Protein AF-A0A1E5WAW0-F1 (afdb_monomer)

Mean predicted aligned error: 16.89 Å

Organism: NCBI:txid888268

Foldseek 3Di:
DVQPVLDDDDDDDDDDDDDDDDDDDDDDDDDDDDDDDDDDDDDDDDDDDDDDDDDDDDDDDDDDDDPPPPPPPCPDCNPQNALLSVLVVLVVCLVCLVVLVVVQVPDVVRDPFFEEALSVLSNLGLAYEDADDLVVVLVVVQCVVVVQCPVVVVPDPPDPDQQPDWDARPVHRVDIDRSNVVPPGPPSNVVSVVSSLVSQQSHQFYEYAADCVVQVVSLVCCVVPPDDHYDHPHPCVPVDDPDPPCVVPVVDDPPVPD

Sequence (258 aa):
MAASCLTSPSSRSSRKATPSRSSTSPASSAAGGSPPSRSSPPRATRRSSAPRWPPVPGTRRAPSSSTRSRTAGGECAEGVASASSFAAFAEATSPLRRVFEEALAAMRPPASLLVADGFLYWASPSVSFLGTSAFAHVVREACVRDKPGASAARQGGAGDGAFTGTYTVPEFPHLQFSIGDLGPPPRPLIELDAKMAAAIAASQGIIMNTFYDLEGRYVEHWNRHIGPRAWPVGPLCLARQSSSSVDHAYASRPPWML

Structure (mmCIF, N/CA/C/O backbone):
data_AF-A0A1E5WAW0-F1
#
_entry.id   AF-A0A1E5WAW0-F1
#
loop_
_atom_site.group_PDB
_atom_site.id
_atom_site.type_symbol
_atom_site.label_atom_id
_atom_site.label_alt_id
_atom_site.label_comp_id
_atom_site.label_asym_id
_atom_site.label_entity_id
_atom_site.label_seq_id
_atom_site.pdbx_PDB_ins_code
_atom_site.Cartn_x
_atom_site.Cartn_y
_atom_site.Cartn_z
_atom_site.occupancy
_atom_site.B_iso_or_equiv
_atom_site.auth_seq_id
_atom_site.auth_comp_id
_atom_site.auth_asym_id
_atom_site.auth_atom_id
_atom_site.pdbx_PDB_model_num
ATOM 1 N N . MET A 1 1 ? 6.653 5.197 -10.951 1.00 38.44 1 MET A N 1
ATOM 2 C CA . MET A 1 1 ? 5.283 4.691 -10.674 1.00 38.44 1 MET A CA 1
ATOM 3 C C . MET A 1 1 ? 4.555 5.309 -9.471 1.00 38.44 1 MET A C 1
ATOM 5 O O . MET A 1 1 ? 3.336 5.300 -9.500 1.00 38.44 1 MET A O 1
ATOM 9 N N . ALA A 1 2 ? 5.206 5.904 -8.458 1.00 29.28 2 ALA A N 1
ATOM 10 C CA . ALA A 1 2 ? 4.478 6.488 -7.310 1.00 29.28 2 ALA A CA 1
ATOM 11 C C . ALA A 1 2 ? 3.635 7.750 -7.628 1.00 29.28 2 ALA A C 1
ATOM 13 O O . ALA A 1 2 ? 2.731 8.083 -6.874 1.00 29.28 2 ALA A O 1
ATOM 14 N N . ALA A 1 3 ? 3.899 8.444 -8.743 1.00 28.47 3 ALA A N 1
ATOM 15 C CA . ALA A 1 3 ? 3.178 9.668 -9.121 1.00 28.47 3 ALA A CA 1
ATOM 16 C C . ALA A 1 3 ? 1.968 9.435 -10.051 1.00 28.47 3 ALA A C 1
ATOM 18 O O . ALA A 1 3 ? 1.156 10.337 -10.231 1.00 28.47 3 ALA A O 1
ATOM 19 N N . SER A 1 4 ? 1.820 8.245 -10.643 1.00 31.72 4 SER A N 1
ATOM 20 C CA . SER A 1 4 ? 0.798 7.994 -11.676 1.00 31.72 4 SER A CA 1
ATOM 21 C C . SER A 1 4 ? -0.541 7.497 -11.123 1.00 31.72 4 SER A C 1
ATOM 23 O O . SER A 1 4 ? -1.504 7.406 -11.872 1.00 31.72 4 SER A O 1
ATOM 25 N N . CYS A 1 5 ? -0.631 7.213 -9.821 1.00 35.53 5 CYS A N 1
ATOM 26 C CA . CYS A 1 5 ? -1.872 6.764 -9.180 1.00 35.53 5 CYS A CA 1
ATOM 27 C C . CYS A 1 5 ? -2.755 7.919 -8.661 1.00 35.53 5 CYS A C 1
ATOM 29 O O . CYS A 1 5 ? -3.776 7.656 -8.033 1.00 35.53 5 CYS A O 1
ATOM 31 N N . LEU A 1 6 ? -2.376 9.185 -8.895 1.00 32.03 6 LEU A N 1
ATOM 32 C CA . LEU A 1 6 ? -3.054 10.366 -8.334 1.00 32.03 6 LEU A CA 1
ATOM 33 C C . LEU A 1 6 ? -4.033 11.068 -9.291 1.00 32.03 6 LEU A C 1
ATOM 35 O O . LEU A 1 6 ? -4.639 12.065 -8.910 1.00 32.03 6 LEU A O 1
ATOM 39 N N . THR A 1 7 ? -4.242 10.575 -10.514 1.00 29.17 7 THR A N 1
ATOM 40 C CA . THR A 1 7 ? -5.169 11.209 -11.465 1.00 29.17 7 THR A CA 1
ATOM 41 C C . THR A 1 7 ? -6.416 10.355 -11.698 1.00 29.17 7 THR A C 1
ATOM 43 O O . THR A 1 7 ? -6.392 9.324 -12.364 1.00 29.17 7 THR A O 1
ATOM 46 N N . SER A 1 8 ? -7.548 10.805 -11.147 1.00 29.23 8 SER A N 1
ATOM 47 C CA . SER A 1 8 ? -8.878 10.276 -11.483 1.00 29.23 8 SER A CA 1
ATOM 48 C C . SER A 1 8 ? -9.363 10.852 -12.823 1.00 29.23 8 SER A C 1
ATOM 50 O O . SER A 1 8 ? -9.285 12.069 -13.004 1.00 29.23 8 SER A O 1
ATOM 52 N N . PRO A 1 9 ? -9.931 10.057 -13.751 1.00 31.34 9 PRO A N 1
ATOM 53 C CA . PRO A 1 9 ? -10.629 10.600 -14.910 1.00 31.34 9 PRO A CA 1
ATOM 54 C C . PRO A 1 9 ? -12.066 11.007 -14.560 1.00 31.34 9 PRO A C 1
ATOM 56 O O . PRO A 1 9 ? -12.848 10.233 -14.006 1.00 31.34 9 PRO A O 1
ATOM 59 N N . SER A 1 10 ? -12.401 12.238 -14.941 1.00 28.27 10 SER A N 1
ATOM 60 C CA . SER A 1 10 ? -13.734 12.836 -14.903 1.00 28.27 10 SER A CA 1
ATOM 61 C C . SER A 1 10 ? -14.750 12.068 -15.761 1.00 28.27 10 SER A C 1
ATOM 63 O O . SER A 1 10 ? -14.452 11.574 -16.849 1.00 28.27 10 SER A O 1
ATOM 65 N N . SER A 1 11 ? -15.977 11.998 -15.248 1.00 29.75 11 SER A N 1
ATOM 66 C CA . SER A 1 11 ? -17.141 11.317 -15.806 1.00 29.75 11 SER A CA 1
ATOM 67 C C . SER A 1 11 ? -17.579 11.859 -17.170 1.00 29.75 11 SER A C 1
ATOM 69 O O . SER A 1 11 ? -17.801 13.063 -17.319 1.00 29.75 11 SER A O 1
ATOM 71 N N . ARG A 1 12 ? -17.876 10.964 -18.122 1.00 28.27 12 ARG A N 1
ATOM 72 C CA . ARG A 1 12 ? -18.757 11.270 -19.259 1.00 28.27 12 ARG A CA 1
ATOM 73 C C . ARG A 1 12 ? -19.896 10.255 -19.337 1.00 28.27 12 ARG A C 1
ATOM 75 O O . ARG A 1 12 ? -19.680 9.052 -19.406 1.00 28.27 12 ARG A O 1
ATOM 82 N N . SER A 1 13 ? -21.112 10.787 -19.275 1.00 27.14 13 SER A N 1
ATOM 83 C CA . SER A 1 13 ? -22.399 10.088 -19.300 1.00 27.14 13 SER A CA 1
ATOM 84 C C . SER A 1 13 ? -22.933 9.928 -20.726 1.00 27.14 13 SER A C 1
ATOM 86 O O . SER A 1 13 ? -22.784 10.854 -21.525 1.00 27.14 13 SER A O 1
ATOM 88 N N . SER A 1 14 ? -23.636 8.808 -20.969 1.00 25.64 14 SER A N 1
ATOM 89 C CA . SER A 1 14 ? -24.688 8.518 -21.983 1.00 25.64 14 SER A CA 1
ATOM 90 C C . SER A 1 14 ? -24.387 7.198 -22.709 1.00 25.64 14 SER A C 1
ATOM 92 O O . SER A 1 14 ? -23.254 6.991 -23.106 1.00 25.64 14 SER A O 1
ATOM 94 N N . ARG A 1 15 ? -25.305 6.262 -22.983 1.00 27.83 15 ARG A N 1
ATOM 95 C CA . ARG A 1 15 ? -26.766 6.132 -22.831 1.00 27.83 15 ARG A CA 1
ATOM 96 C C . ARG A 1 15 ? -27.111 4.630 -22.912 1.00 27.83 15 ARG A C 1
ATOM 98 O O . ARG A 1 15 ? -26.378 3.854 -23.514 1.00 27.83 15 ARG A O 1
ATOM 105 N N . LYS A 1 16 ? -28.249 4.263 -22.315 1.00 29.23 16 LYS A N 1
ATOM 106 C CA . LYS A 1 16 ? -28.891 2.935 -22.308 1.00 29.23 16 LYS A CA 1
ATOM 107 C C . LYS A 1 16 ? -29.122 2.338 -23.705 1.00 29.23 16 LYS A C 1
ATOM 109 O O . LYS A 1 16 ? -29.600 3.046 -24.587 1.00 29.23 16 LYS A O 1
ATOM 114 N N . ALA A 1 17 ? -29.002 1.012 -23.794 1.00 25.55 17 ALA A N 1
ATOM 115 C CA . ALA A 1 17 ? -29.832 0.167 -24.652 1.00 25.55 17 ALA A CA 1
ATOM 116 C C . ALA A 1 17 ? -30.045 -1.222 -24.002 1.00 25.55 17 ALA A C 1
ATOM 118 O O . ALA A 1 17 ? -29.095 -1.930 -23.688 1.00 25.55 17 ALA A O 1
ATOM 119 N N . THR A 1 18 ? -31.307 -1.586 -23.799 1.00 29.34 18 THR A N 1
ATOM 120 C CA . THR A 1 18 ? -31.867 -2.945 -23.624 1.00 29.34 18 THR A CA 1
ATOM 121 C C . THR A 1 18 ? -33.006 -3.059 -24.662 1.00 29.34 18 THR A C 1
ATOM 123 O O . THR A 1 18 ? -33.499 -1.990 -25.042 1.00 29.34 18 THR A O 1
ATOM 126 N N . PRO A 1 19 ? -33.482 -4.250 -25.125 1.00 38.03 19 PRO A N 1
ATOM 127 C CA . PRO A 1 19 ? -33.836 -5.383 -24.248 1.00 38.03 19 PRO A CA 1
ATOM 128 C C . PRO A 1 19 ? -33.871 -6.830 -24.825 1.00 38.03 19 PRO A C 1
ATOM 130 O O . PRO A 1 19 ? -33.704 -7.080 -26.014 1.00 38.03 19 PRO A O 1
ATOM 133 N N . SER A 1 20 ? -34.289 -7.739 -23.922 1.00 26.92 20 SER A N 1
ATOM 134 C CA . SER A 1 20 ? -35.016 -9.021 -24.112 1.00 26.92 20 SER A CA 1
ATOM 135 C C . SER A 1 20 ? -34.167 -10.266 -24.453 1.00 26.92 20 SER A C 1
ATOM 137 O O . SER A 1 20 ? -33.189 -10.147 -25.169 1.00 26.92 20 SER A O 1
ATOM 139 N N . ARG A 1 21 ? -34.447 -11.496 -23.977 1.00 30.25 21 ARG A N 1
ATOM 140 C CA . ARG A 1 21 ? -35.720 -12.105 -23.540 1.00 30.25 21 ARG A CA 1
ATOM 141 C C . ARG A 1 21 ? -35.501 -13.449 -22.783 1.00 30.25 21 ARG A C 1
ATOM 143 O O . ARG A 1 21 ? -34.644 -14.228 -23.169 1.00 30.25 21 ARG A O 1
ATOM 150 N N . SER A 1 22 ? -36.372 -13.691 -21.792 1.00 26.23 22 SER A N 1
ATOM 151 C CA . SER A 1 22 ? -37.096 -14.928 -21.383 1.00 26.23 22 SER A CA 1
ATOM 152 C C . SER A 1 22 ? -36.442 -16.239 -20.889 1.00 26.23 22 SER A C 1
ATOM 154 O O . SER A 1 22 ? -35.581 -16.816 -21.541 1.00 26.23 22 SER A O 1
ATOM 156 N N . SER A 1 23 ? -37.157 -16.796 -19.885 1.00 28.06 23 SER A N 1
ATOM 157 C CA . SER A 1 23 ? -37.381 -18.214 -19.493 1.00 28.06 23 SER A CA 1
ATOM 158 C C . SER A 1 23 ? -36.426 -18.785 -18.429 1.00 28.06 23 SER A C 1
ATOM 160 O O . SER A 1 23 ? -35.242 -18.497 -18.471 1.00 28.06 23 SER A O 1
ATOM 162 N N . THR A 1 24 ? -36.821 -19.559 -17.409 1.00 29.14 24 THR A N 1
ATOM 163 C CA . THR A 1 24 ? -38.112 -20.088 -16.905 1.00 29.14 24 THR A CA 1
ATOM 164 C C . THR A 1 24 ? -37.851 -20.630 -15.485 1.00 29.14 24 THR A C 1
ATOM 166 O O . THR A 1 24 ? -36.770 -21.156 -15.233 1.00 29.14 24 THR A O 1
ATOM 169 N N . SER A 1 25 ? -38.822 -20.533 -14.570 1.00 27.52 25 SER A N 1
ATOM 170 C CA . SER A 1 25 ? -38.816 -21.239 -13.270 1.00 27.52 25 SER A CA 1
ATOM 171 C C . SER A 1 25 ? -39.256 -22.705 -13.421 1.00 27.52 25 SER A C 1
ATOM 173 O O . SER A 1 25 ? -39.837 -23.064 -14.446 1.00 27.52 25 SER A O 1
ATOM 175 N N . PRO A 1 26 ? -39.075 -23.529 -12.372 1.00 34.62 26 PRO A N 1
ATOM 176 C CA . PRO A 1 26 ? -40.261 -23.932 -11.612 1.00 34.62 26 PRO A CA 1
ATOM 177 C C . PRO A 1 26 ? -40.081 -23.935 -10.083 1.00 34.62 26 PRO A C 1
ATOM 179 O O . PRO A 1 26 ? -38.982 -23.843 -9.543 1.00 34.62 26 PRO A O 1
ATOM 182 N N . ALA A 1 27 ? -41.231 -23.995 -9.413 1.00 27.47 27 ALA A N 1
ATOM 183 C CA . ALA A 1 27 ? -41.463 -23.887 -7.980 1.00 27.47 27 ALA A CA 1
ATOM 184 C C . ALA A 1 27 ? -41.350 -25.225 -7.224 1.00 27.47 27 ALA A C 1
ATOM 186 O O . ALA A 1 27 ? -41.572 -26.285 -7.801 1.00 27.47 27 ALA A O 1
ATOM 187 N N . SER A 1 28 ? -41.162 -25.159 -5.901 1.00 30.27 28 SER A N 1
ATOM 188 C CA . SER A 1 28 ? -41.871 -26.036 -4.957 1.00 30.27 28 SER A CA 1
ATOM 189 C C . SER A 1 28 ? -41.973 -25.394 -3.564 1.00 30.27 28 SER A C 1
ATOM 191 O O . SER A 1 28 ? -41.155 -24.573 -3.160 1.00 30.27 28 SER A O 1
ATOM 193 N N . SER A 1 29 ? -43.076 -25.722 -2.903 1.00 28.36 29 SER A N 1
ATOM 194 C CA . SER A 1 29 ? -43.682 -25.167 -1.691 1.00 28.36 29 SER A CA 1
ATOM 195 C C . SER A 1 29 ? -43.218 -25.842 -0.395 1.00 28.36 29 SER A C 1
ATOM 197 O O . SER A 1 29 ? -42.983 -27.045 -0.421 1.00 28.36 29 SER A O 1
ATOM 199 N N . ALA A 1 30 ? -43.279 -25.141 0.749 1.00 28.62 30 ALA A N 1
ATOM 200 C CA . ALA A 1 30 ? -44.252 -25.398 1.835 1.00 28.62 30 ALA A CA 1
ATOM 201 C C . ALA A 1 30 ? -43.810 -24.851 3.214 1.00 28.62 30 ALA A C 1
ATOM 203 O O . ALA A 1 30 ? -42.645 -24.952 3.577 1.00 28.62 30 ALA A O 1
ATOM 204 N N . ALA A 1 31 ? -44.823 -24.389 3.968 1.00 29.48 31 ALA A N 1
ATOM 205 C CA . ALA A 1 31 ? -44.936 -24.216 5.430 1.00 29.48 31 ALA A CA 1
ATOM 206 C C . ALA A 1 31 ? -43.962 -23.230 6.122 1.00 29.48 31 ALA A C 1
ATOM 208 O O . ALA A 1 31 ? -42.755 -23.320 5.988 1.00 29.48 31 ALA A O 1
ATOM 209 N N . GLY A 1 32 ? -44.380 -22.237 6.911 1.00 26.17 32 GLY A N 1
ATOM 210 C CA . GLY A 1 32 ? -45.590 -22.098 7.722 1.00 26.17 32 GLY A CA 1
ATOM 211 C C . GLY A 1 32 ? -45.181 -22.064 9.199 1.00 26.17 32 GLY A C 1
ATOM 212 O O . GLY A 1 32 ? -44.843 -23.104 9.750 1.00 26.17 32 GLY A O 1
ATOM 213 N N . GLY A 1 33 ? -45.198 -20.884 9.832 1.00 28.73 33 GLY A N 1
ATOM 214 C CA . GLY A 1 33 ? -45.009 -20.749 11.284 1.00 28.73 33 GLY A CA 1
ATOM 215 C C . GLY A 1 33 ? -44.363 -19.433 11.727 1.00 28.73 33 GLY A C 1
ATOM 216 O O . GLY A 1 33 ? -43.145 -19.339 11.829 1.00 28.73 33 GLY A O 1
ATOM 217 N N . SER A 1 34 ? -45.180 -18.422 12.029 1.00 35.16 34 SER A N 1
ATOM 218 C CA . SER A 1 34 ? -44.766 -17.215 12.762 1.00 35.16 34 SER A CA 1
ATOM 219 C C . SER A 1 34 ? -44.872 -17.444 14.277 1.00 35.16 34 SER A C 1
ATOM 221 O O . SER A 1 34 ? -45.891 -17.980 14.713 1.00 35.16 34 SER A O 1
ATOM 223 N N . PRO A 1 35 ? -43.915 -16.977 15.102 1.00 40.75 35 PRO A N 1
ATOM 224 C CA . PRO A 1 35 ? -44.122 -16.806 16.535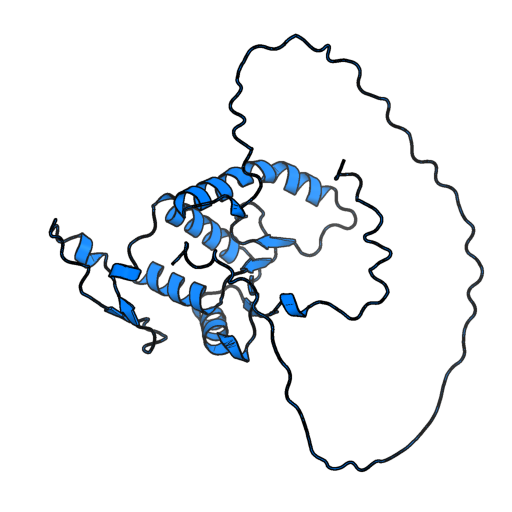 1.00 40.75 35 PRO A CA 1
ATOM 225 C C . PRO A 1 35 ? -44.359 -15.325 16.922 1.00 40.75 35 PRO A C 1
ATOM 227 O O . PRO A 1 35 ? -44.046 -14.418 16.148 1.00 40.75 35 PRO A O 1
ATOM 230 N N . PRO A 1 36 ? -44.954 -15.066 18.103 1.00 36.59 36 PRO A N 1
ATOM 231 C CA . PRO A 1 36 ? -45.681 -13.831 18.393 1.00 36.59 36 PRO A CA 1
ATOM 232 C C . PRO A 1 36 ? -44.816 -12.656 18.873 1.00 36.59 36 PRO A C 1
ATOM 234 O O . PRO A 1 36 ? -43.772 -12.810 19.509 1.00 36.59 36 PRO A O 1
ATOM 237 N N . SER A 1 37 ? -45.343 -11.458 18.620 1.00 34.75 37 SER A N 1
ATOM 238 C CA . SER A 1 37 ? -44.859 -10.151 19.064 1.00 34.75 37 SER A CA 1
ATOM 239 C C . SER A 1 37 ? -44.869 -10.006 20.591 1.00 34.75 37 SER A C 1
ATOM 241 O O . SER A 1 37 ? -45.925 -10.103 21.219 1.00 34.75 37 SER A O 1
ATOM 243 N N . ARG A 1 38 ? -43.713 -9.691 21.189 1.00 34.03 38 ARG A N 1
ATOM 244 C CA . ARG A 1 38 ? -43.611 -9.215 22.578 1.00 34.03 38 ARG A CA 1
ATOM 245 C C . ARG A 1 38 ? -43.532 -7.689 22.602 1.00 34.03 38 ARG A C 1
ATOM 247 O O . ARG A 1 38 ? -42.614 -7.097 22.045 1.00 34.03 38 ARG A O 1
ATOM 254 N N . SER A 1 39 ? -44.506 -7.072 23.260 1.00 33.47 39 SER A N 1
ATOM 255 C CA . SER A 1 39 ? -44.574 -5.645 23.572 1.00 33.47 39 SER A CA 1
ATOM 256 C C . SER A 1 39 ? -43.552 -5.261 24.650 1.00 33.47 39 SER A C 1
ATOM 258 O O . SER A 1 39 ? -43.549 -5.854 25.730 1.00 33.47 39 SER A O 1
ATOM 260 N N . SER A 1 40 ? -42.727 -4.246 24.387 1.00 35.44 40 SER A N 1
ATOM 261 C CA . SER A 1 40 ? -41.839 -3.620 25.381 1.00 35.44 40 SER A CA 1
ATOM 262 C C . SER A 1 40 ? -42.540 -2.439 26.077 1.00 35.44 40 SER A C 1
ATOM 264 O O . SER A 1 40 ? -43.229 -1.679 25.396 1.00 35.44 40 SER A O 1
ATOM 266 N N . PRO A 1 41 ? -42.365 -2.231 27.398 1.00 37.00 41 PRO A N 1
ATOM 267 C CA . PRO A 1 41 ? -42.920 -1.076 28.107 1.00 37.00 41 PRO A CA 1
ATOM 268 C C . PRO A 1 41 ? -42.077 0.202 27.882 1.00 37.00 41 PRO A C 1
ATOM 270 O O . PRO A 1 41 ? -40.904 0.109 27.504 1.00 37.00 41 PRO A O 1
ATOM 273 N N . PRO A 1 42 ? -42.638 1.407 28.109 1.00 32.38 42 PRO A N 1
ATOM 274 C CA . PRO A 1 42 ? -41.973 2.671 27.793 1.00 32.38 42 PRO A CA 1
ATOM 275 C C . PRO A 1 42 ? -40.811 2.976 28.753 1.00 32.38 42 PRO A C 1
ATOM 277 O O . PRO A 1 42 ? -40.933 2.863 29.973 1.00 32.38 42 PRO A O 1
ATOM 280 N N . ARG A 1 43 ? -39.668 3.401 28.198 1.00 31.38 43 ARG A N 1
ATOM 281 C CA . ARG A 1 43 ? -38.471 3.790 28.958 1.00 31.38 43 ARG A CA 1
ATOM 282 C C . ARG A 1 43 ? -38.562 5.258 29.380 1.00 31.38 43 ARG A C 1
ATOM 284 O O . ARG A 1 43 ? -38.642 6.147 28.539 1.00 31.38 43 ARG A O 1
ATOM 291 N N . ALA A 1 44 ? -38.506 5.495 30.688 1.00 30.45 44 ALA A N 1
ATOM 292 C CA . ALA A 1 44 ? -38.488 6.816 31.304 1.00 30.45 44 ALA A CA 1
ATOM 293 C C . ALA A 1 44 ? -37.300 7.673 30.819 1.00 30.45 44 ALA A C 1
ATOM 295 O O . ALA A 1 44 ? -36.140 7.253 30.855 1.00 30.45 44 ALA A O 1
ATOM 296 N N . THR A 1 45 ? -37.589 8.904 30.399 1.00 33.66 45 THR A N 1
ATOM 297 C CA . THR A 1 45 ? -36.602 9.926 30.042 1.00 33.66 45 THR A CA 1
ATOM 298 C C . THR A 1 45 ? -35.936 10.482 31.300 1.00 33.66 45 THR A C 1
ATOM 300 O O . THR A 1 45 ? -36.490 11.347 31.977 1.00 33.66 45 THR A O 1
ATOM 303 N N . ARG A 1 46 ? -34.723 10.019 31.616 1.00 29.73 46 ARG A N 1
ATOM 304 C CA . ARG A 1 46 ? -33.878 10.654 32.634 1.00 29.73 46 ARG A CA 1
ATOM 305 C C . ARG A 1 46 ? -33.011 11.723 31.969 1.00 29.73 46 ARG A C 1
ATOM 307 O O . ARG A 1 46 ? -32.061 11.418 31.255 1.00 29.73 46 ARG A O 1
ATOM 314 N N . ARG A 1 47 ? -33.375 12.983 32.200 1.00 32.41 47 ARG A N 1
ATOM 315 C CA . ARG A 1 47 ? -32.647 14.185 31.773 1.00 32.41 47 A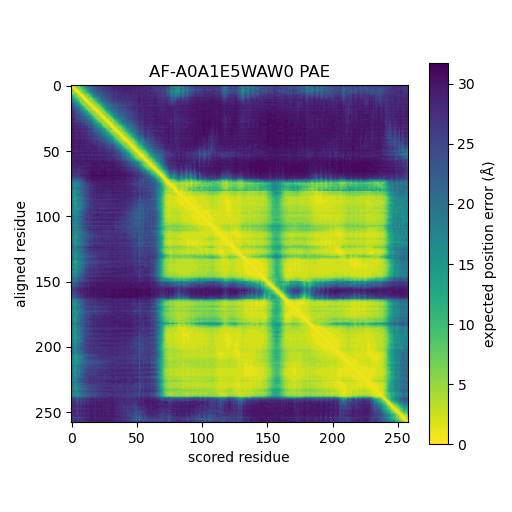RG A CA 1
ATOM 316 C C . ARG A 1 47 ? -31.267 14.184 32.448 1.00 32.41 47 ARG A C 1
ATOM 318 O O . ARG A 1 47 ? -31.186 14.271 33.669 1.00 32.41 47 ARG A O 1
ATOM 325 N N . SER A 1 48 ? -30.195 14.034 31.672 1.00 31.38 48 SER A N 1
ATOM 326 C CA . SER A 1 48 ? -28.816 14.196 32.147 1.00 31.38 48 SER A CA 1
ATOM 327 C C . SER A 1 48 ? -28.364 15.618 31.828 1.00 31.38 48 SER A C 1
ATOM 329 O O . SER A 1 48 ? -28.301 16.015 30.667 1.00 31.38 48 SER A O 1
ATOM 331 N N . SER A 1 49 ? -28.121 16.415 32.863 1.00 38.78 49 SER A N 1
ATOM 332 C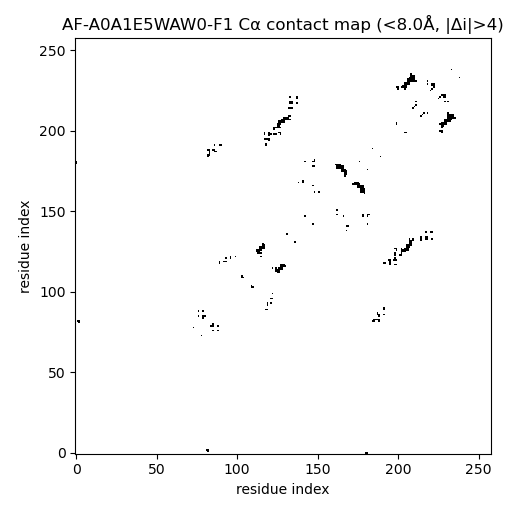 CA . SER A 1 49 ? -27.499 17.732 32.761 1.00 38.78 49 SER A CA 1
ATOM 333 C C . SER A 1 49 ? -25.979 17.565 32.701 1.00 38.78 49 SER A C 1
ATOM 335 O O . SER A 1 49 ? -25.361 17.233 33.712 1.00 38.78 49 SER A O 1
ATOM 337 N N . ALA A 1 50 ? -25.382 17.784 31.528 1.00 34.00 50 ALA A N 1
ATOM 338 C CA . ALA A 1 50 ? -23.932 17.883 31.382 1.00 34.00 50 ALA A CA 1
ATOM 339 C C . ALA A 1 50 ? -23.421 19.231 31.942 1.00 34.00 50 ALA A C 1
ATOM 341 O O . ALA A 1 50 ? -24.103 20.250 31.780 1.00 34.00 50 ALA A O 1
ATOM 342 N N . PRO A 1 51 ? -22.245 19.269 32.593 1.00 32.16 51 PRO A N 1
ATOM 343 C CA . PRO A 1 51 ? -21.677 20.499 33.133 1.00 32.16 51 PRO A CA 1
ATOM 344 C C . PRO A 1 51 ? -21.173 21.422 32.011 1.00 32.16 51 PRO A C 1
ATOM 346 O O . PRO A 1 51 ? -20.543 20.989 31.048 1.00 32.16 51 PRO A O 1
ATOM 349 N N . ARG A 1 52 ? -21.477 22.715 32.144 1.00 33.84 52 ARG A N 1
ATOM 350 C CA . ARG A 1 52 ? -21.079 23.793 31.230 1.00 33.84 52 ARG A CA 1
ATOM 351 C C . ARG A 1 52 ? -19.668 24.268 31.601 1.00 33.84 52 ARG A C 1
ATOM 353 O O . ARG A 1 52 ? -19.464 24.735 32.717 1.00 33.84 52 ARG A O 1
ATOM 360 N N . TRP A 1 53 ? -18.715 24.166 30.676 1.00 35.47 53 TRP A N 1
ATOM 361 C CA . TRP A 1 53 ? -17.365 24.723 30.837 1.00 35.47 53 TRP A CA 1
ATOM 362 C C . TRP A 1 53 ? -17.387 26.265 30.789 1.00 35.47 53 TRP A C 1
ATOM 364 O O . TRP A 1 53 ? -18.167 26.829 30.012 1.00 35.47 53 TRP A O 1
ATOM 374 N N . PRO A 1 54 ? -16.562 26.967 31.590 1.00 35.03 54 PRO A N 1
ATOM 375 C CA . PRO A 1 54 ? -16.451 28.422 31.528 1.00 35.03 54 PRO A CA 1
ATOM 376 C C . PRO A 1 54 ? -15.615 28.874 30.310 1.00 35.03 54 PRO A C 1
ATOM 378 O O . PRO A 1 54 ? -14.700 28.159 29.898 1.00 35.03 54 PRO A O 1
ATOM 381 N N . PRO A 1 55 ? -15.897 30.052 29.722 1.00 37.44 55 PRO A N 1
ATOM 382 C CA . PRO A 1 55 ? -15.110 30.592 28.616 1.00 37.44 55 PRO A CA 1
ATOM 383 C C . PRO A 1 55 ? -13.737 31.103 29.080 1.00 37.44 55 PRO A C 1
ATOM 385 O O . PRO A 1 55 ? -13.604 31.694 30.152 1.00 37.44 55 PRO A O 1
ATOM 388 N N . VAL A 1 56 ? -12.723 30.909 28.233 1.00 40.41 56 VAL A N 1
ATOM 389 C CA . VAL A 1 56 ? -11.355 31.415 28.430 1.00 40.41 56 VAL A CA 1
ATOM 390 C C . VAL A 1 56 ? -11.319 32.932 28.168 1.00 40.41 56 VAL A C 1
ATOM 392 O O . VAL A 1 56 ? -11.750 33.359 27.093 1.00 40.41 56 VAL A O 1
ATOM 395 N N . PRO A 1 57 ? -10.808 33.775 29.089 1.00 33.56 57 PRO A N 1
ATOM 396 C CA . PRO A 1 57 ? -10.741 35.216 28.868 1.00 33.56 57 PRO A CA 1
ATOM 397 C C . PRO A 1 57 ? -9.521 35.637 28.035 1.00 33.56 57 PRO A C 1
ATOM 399 O O . PRO A 1 57 ? -8.383 35.373 28.407 1.00 33.56 57 PRO A O 1
ATOM 402 N N . GLY A 1 58 ? -9.784 36.413 26.981 1.00 34.56 58 GLY A N 1
ATOM 403 C CA . GLY A 1 58 ? -8.951 37.547 26.574 1.00 34.56 58 GLY A CA 1
ATOM 404 C C . GLY A 1 58 ? -7.700 37.264 25.739 1.00 34.56 58 GLY A C 1
ATOM 405 O O . GLY A 1 58 ? -6.630 37.003 26.268 1.00 34.56 58 GLY A O 1
ATOM 406 N N . THR A 1 59 ? -7.776 37.557 24.439 1.00 37.94 59 THR A N 1
ATOM 407 C CA . THR A 1 59 ? -6.648 38.177 23.726 1.00 37.94 59 THR A CA 1
ATOM 408 C C . THR A 1 59 ? -7.154 39.398 22.958 1.00 37.94 59 THR A C 1
ATOM 410 O O . THR A 1 59 ? -8.034 39.320 22.102 1.00 37.94 59 THR A O 1
ATOM 413 N N . ARG A 1 60 ? -6.641 40.574 23.340 1.00 35.12 60 ARG A N 1
ATOM 414 C CA . ARG A 1 60 ? -6.876 41.848 22.652 1.00 35.12 60 ARG A CA 1
ATOM 415 C C . ARG A 1 60 ? -6.193 41.815 21.286 1.00 35.12 60 ARG A C 1
ATOM 417 O O . ARG A 1 60 ? -5.035 41.429 21.166 1.00 35.12 60 ARG A O 1
ATOM 424 N N . ARG A 1 61 ? -6.919 42.275 20.272 1.00 39.00 61 ARG A N 1
ATOM 425 C CA . ARG A 1 61 ? -6.466 42.444 18.890 1.00 39.00 61 ARG A CA 1
ATOM 426 C C . ARG A 1 61 ? -5.516 43.648 18.799 1.00 39.00 61 ARG A C 1
ATOM 428 O O . ARG A 1 61 ? -5.913 44.752 19.160 1.00 39.00 61 ARG A O 1
ATOM 435 N N . ALA A 1 62 ? -4.296 43.437 18.306 1.00 36.09 62 ALA A N 1
ATOM 436 C CA . ALA A 1 62 ? -3.377 44.500 17.885 1.00 36.09 62 ALA A CA 1
ATOM 437 C C . ALA A 1 62 ? -3.429 44.672 16.347 1.00 36.09 62 ALA A C 1
ATOM 439 O O . ALA A 1 62 ? -3.796 43.716 15.653 1.00 36.09 62 ALA A O 1
ATOM 440 N N . PRO A 1 63 ? -3.139 45.871 15.802 1.00 38.59 63 PRO A N 1
ATOM 441 C CA . PRO A 1 63 ? -3.443 46.213 14.419 1.00 38.59 63 PRO A CA 1
ATOM 442 C C . PRO A 1 63 ? -2.413 45.691 13.409 1.00 38.59 63 PRO A C 1
ATOM 444 O O . PRO A 1 63 ? -1.284 45.336 13.728 1.00 38.59 63 PRO A O 1
ATOM 447 N N . SER A 1 64 ? -2.885 45.627 12.170 1.00 47.75 64 SER A N 1
ATOM 448 C CA . SER A 1 64 ? -2.307 45.002 10.987 1.00 47.75 64 SER A CA 1
ATOM 449 C C . SER A 1 64 ? -1.100 45.730 10.394 1.00 47.75 64 SER A C 1
ATOM 451 O O . SER A 1 64 ? -1.233 46.882 9.988 1.00 47.75 64 SER A O 1
ATOM 453 N N . SER A 1 65 ? -0.006 45.000 10.174 1.00 42.09 65 SER A N 1
ATOM 454 C CA . SER A 1 65 ? 0.898 45.193 9.028 1.00 42.09 65 SER A CA 1
ATOM 455 C C . SER A 1 65 ? 1.908 44.046 8.929 1.00 42.09 65 SER A C 1
ATOM 457 O O . SER A 1 65 ? 3.027 44.093 9.422 1.00 42.09 65 SER A O 1
ATOM 459 N N . SER A 1 66 ? 1.518 42.970 8.259 1.00 37.69 66 SER A N 1
ATOM 460 C CA . SER A 1 66 ? 2.462 42.183 7.467 1.00 37.69 66 SER A CA 1
ATOM 461 C C . SER A 1 66 ? 1.659 41.378 6.467 1.00 37.69 66 SER A C 1
ATOM 463 O O . SER A 1 66 ? 0.681 40.713 6.818 1.00 37.69 66 SER A O 1
ATOM 465 N N . THR A 1 67 ? 2.053 41.465 5.203 1.00 47.56 67 THR A N 1
ATOM 466 C CA . THR A 1 67 ? 1.617 40.569 4.138 1.00 47.56 67 THR A CA 1
ATOM 467 C C . THR A 1 67 ? 2.164 39.189 4.476 1.00 47.56 67 THR A C 1
ATOM 469 O O . THR A 1 67 ? 3.203 38.754 3.990 1.00 47.56 67 THR A O 1
ATOM 472 N N . ARG A 1 68 ? 1.503 38.525 5.422 1.00 36.16 68 ARG A N 1
ATOM 473 C CA . ARG A 1 68 ? 1.793 37.159 5.807 1.00 36.16 68 ARG A CA 1
ATOM 474 C C . ARG A 1 68 ? 1.327 36.332 4.624 1.00 36.16 68 ARG A C 1
ATOM 476 O O . ARG A 1 68 ? 0.129 36.106 4.467 1.00 36.16 68 ARG A O 1
ATOM 483 N N . SER A 1 69 ? 2.267 35.957 3.759 1.00 43.41 69 SER A N 1
ATOM 484 C CA . SER A 1 69 ? 2.066 34.844 2.840 1.00 43.41 69 SER A CA 1
ATOM 485 C C . SER A 1 69 ? 1.557 33.694 3.701 1.00 43.41 69 SER A C 1
ATOM 487 O O . SER A 1 69 ? 2.294 33.120 4.504 1.00 43.41 69 SER A O 1
ATOM 489 N N . ARG A 1 70 ? 0.242 33.465 3.658 1.00 37.66 70 ARG A N 1
ATOM 490 C CA . ARG A 1 70 ? -0.378 32.267 4.198 1.00 37.66 70 ARG A CA 1
ATOM 491 C C . ARG A 1 70 ? 0.211 31.160 3.342 1.00 37.66 70 ARG A C 1
ATOM 493 O O . ARG A 1 70 ? -0.304 30.889 2.262 1.00 37.66 70 ARG A O 1
ATOM 500 N N . THR A 1 71 ? 1.282 30.529 3.807 1.00 44.78 71 THR A N 1
ATOM 501 C CA . THR A 1 71 ? 1.492 29.128 3.473 1.00 44.78 71 THR A CA 1
ATOM 502 C C . THR A 1 71 ? 0.207 28.451 3.935 1.00 44.78 71 THR A C 1
ATOM 504 O O . THR A 1 71 ? -0.063 28.348 5.130 1.00 44.78 71 THR A O 1
ATOM 507 N N . ALA A 1 72 ? -0.699 28.167 3.000 1.00 56.56 72 ALA A N 1
ATOM 508 C CA . ALA A 1 72 ? -1.858 27.354 3.306 1.00 56.56 72 ALA A CA 1
ATOM 509 C C . ALA A 1 72 ? -1.286 26.059 3.888 1.00 56.56 72 ALA A C 1
ATOM 511 O O . ALA A 1 72 ? -0.493 25.397 3.219 1.00 56.56 72 ALA A O 1
ATOM 512 N N . GLY A 1 73 ? -1.562 25.782 5.165 1.00 65.81 73 GLY A N 1
ATOM 513 C CA . GLY A 1 73 ? -1.123 24.545 5.797 1.00 65.81 73 GLY A CA 1
ATOM 514 C C . GLY A 1 73 ? -1.673 23.400 4.961 1.00 65.81 73 GLY A C 1
ATOM 515 O O . GLY A 1 73 ? -2.886 23.278 4.817 1.00 65.81 73 GLY A O 1
ATOM 516 N N . GLY A 1 74 ? -0.789 22.650 4.305 1.00 75.00 74 GLY A N 1
ATOM 517 C CA . GLY A 1 74 ? -1.173 21.528 3.461 1.00 75.00 74 GLY A CA 1
ATOM 518 C C . GLY A 1 74 ? -1.649 20.379 4.336 1.00 75.00 74 GLY A C 1
ATOM 519 O O . GLY A 1 74 ? -0.858 19.522 4.703 1.00 75.00 74 GLY A O 1
ATOM 520 N N . GLU A 1 75 ? -2.930 20.384 4.693 1.00 83.56 75 GLU A N 1
ATOM 521 C CA . GLU A 1 75 ? -3.563 19.345 5.520 1.00 83.56 75 GLU A CA 1
ATOM 522 C C . GLU A 1 75 ? -4.102 18.174 4.679 1.00 83.56 75 GLU A C 1
ATOM 524 O O . GLU A 1 75 ? -4.602 17.191 5.220 1.00 83.56 75 GLU A O 1
ATOM 529 N N . CYS A 1 76 ? -3.990 18.261 3.349 1.00 84.44 76 CYS A N 1
ATOM 530 C CA . CYS A 1 76 ? -4.471 17.253 2.412 1.00 84.44 76 CYS A CA 1
ATOM 531 C C . CYS A 1 76 ? -3.352 16.783 1.478 1.00 84.44 76 CYS A C 1
ATOM 533 O O . CYS A 1 76 ? -2.629 17.597 0.895 1.00 84.44 76 CYS A O 1
ATOM 535 N N . ALA A 1 77 ? -3.279 15.466 1.269 1.00 82.31 77 ALA A N 1
ATOM 536 C CA . ALA A 1 77 ? -2.368 14.855 0.308 1.00 82.31 77 ALA A CA 1
ATOM 537 C C . ALA A 1 77 ? -2.685 15.240 -1.153 1.00 82.31 77 ALA A C 1
ATOM 539 O O . ALA A 1 77 ? -1.821 15.118 -2.011 1.00 82.31 77 ALA A O 1
ATOM 540 N N . GLU A 1 78 ? -3.884 15.754 -1.451 1.00 81.75 78 GLU A N 1
ATOM 541 C CA . GLU A 1 78 ? -4.273 16.212 -2.797 1.00 81.75 78 GLU A CA 1
ATOM 542 C C . GLU A 1 78 ? -3.384 17.358 -3.315 1.00 81.75 78 GLU A C 1
ATOM 544 O O . GLU A 1 78 ? -3.165 17.486 -4.515 1.00 81.75 78 GLU A O 1
ATOM 549 N N . GLY A 1 79 ? -2.807 18.160 -2.412 1.00 77.94 79 GLY A N 1
ATOM 550 C CA . GLY A 1 79 ? -1.860 19.223 -2.763 1.00 77.94 79 GLY A CA 1
ATOM 551 C C . GLY A 1 79 ? -0.422 18.745 -3.006 1.00 77.94 79 GLY A C 1
ATOM 552 O O . GLY A 1 79 ? 0.459 19.562 -3.273 1.00 77.94 79 GLY A O 1
ATOM 553 N N . VAL A 1 80 ? -0.149 17.444 -2.880 1.00 84.44 80 VAL A N 1
ATOM 554 C CA . VAL A 1 80 ? 1.193 16.868 -3.007 1.00 84.44 80 VAL A CA 1
ATOM 555 C C . VAL A 1 80 ? 1.503 16.585 -4.478 1.00 84.44 80 VAL A C 1
ATOM 557 O O . VAL A 1 80 ? 0.952 15.673 -5.084 1.00 84.44 80 VAL A O 1
ATOM 560 N N . ALA A 1 81 ? 2.440 17.342 -5.051 1.00 84.88 81 ALA A N 1
ATOM 561 C CA . ALA A 1 81 ? 2.745 17.297 -6.487 1.00 84.88 81 ALA A CA 1
ATOM 562 C C . ALA A 1 81 ? 3.904 16.355 -6.879 1.00 84.88 81 ALA A C 1
ATOM 564 O O . ALA A 1 81 ? 4.230 16.223 -8.056 1.00 84.88 81 ALA A O 1
ATOM 565 N N . SER A 1 82 ? 4.582 15.729 -5.913 1.00 87.19 82 SER A N 1
ATOM 566 C CA . SER A 1 82 ? 5.750 14.875 -6.166 1.00 87.19 82 SER A CA 1
ATOM 567 C C . SER A 1 82 ? 5.944 13.790 -5.103 1.00 87.19 82 SER A C 1
ATOM 569 O O . SER A 1 82 ? 5.477 13.918 -3.969 1.00 87.19 82 SER A O 1
ATOM 571 N N . ALA A 1 83 ? 6.718 12.755 -5.437 1.00 84.12 83 ALA A N 1
ATOM 572 C CA . ALA A 1 83 ? 7.089 11.700 -4.493 1.00 84.12 83 ALA A CA 1
ATOM 573 C C . ALA A 1 83 ? 7.889 12.227 -3.285 1.00 84.12 83 ALA A C 1
ATOM 575 O O . ALA A 1 83 ? 7.661 11.797 -2.158 1.00 84.12 83 ALA A O 1
ATOM 576 N N . SER A 1 84 ? 8.785 13.199 -3.492 1.00 88.25 84 SER A N 1
ATOM 577 C CA . SER A 1 84 ? 9.535 13.823 -2.393 1.00 88.25 84 SER A CA 1
ATOM 578 C C . SER A 1 84 ? 8.624 14.634 -1.470 1.00 88.25 84 SER A C 1
ATOM 580 O O . SER A 1 84 ? 8.754 14.553 -0.252 1.00 88.25 84 SER A O 1
ATOM 582 N N . SER A 1 85 ? 7.663 15.380 -2.030 1.00 90.12 85 SER A N 1
ATOM 583 C CA . SER A 1 85 ? 6.664 16.085 -1.217 1.00 90.12 85 SER A CA 1
ATOM 584 C C . SER A 1 85 ? 5.710 15.126 -0.502 1.00 90.12 85 SER A C 1
ATOM 586 O O . SER A 1 85 ? 5.230 15.463 0.573 1.00 90.12 85 SER A O 1
ATOM 588 N N . PHE A 1 86 ? 5.464 13.930 -1.049 1.00 91.44 86 PHE A N 1
ATOM 589 C CA . PHE A 1 86 ? 4.677 12.900 -0.366 1.00 91.44 86 PHE A CA 1
ATOM 590 C C . PHE A 1 86 ? 5.419 12.353 0.849 1.00 91.44 86 PHE A C 1
ATOM 592 O O . PHE A 1 86 ? 4.840 12.272 1.928 1.00 91.44 86 PHE A O 1
ATOM 599 N N . ALA A 1 87 ? 6.718 12.069 0.704 1.00 93.81 87 ALA A N 1
ATOM 600 C CA . ALA A 1 87 ? 7.567 11.711 1.835 1.00 93.81 87 ALA A CA 1
ATOM 601 C C . ALA A 1 87 ? 7.534 12.794 2.923 1.00 93.81 87 ALA A C 1
ATOM 603 O O . ALA A 1 87 ? 7.269 12.491 4.081 1.00 93.81 87 ALA A O 1
ATOM 604 N N . ALA A 1 88 ? 7.689 14.067 2.545 1.00 92.81 88 ALA A N 1
ATOM 605 C CA . ALA A 1 88 ? 7.599 15.179 3.490 1.00 92.81 88 ALA A CA 1
ATOM 606 C C . ALA A 1 88 ? 6.221 15.282 4.172 1.00 92.81 88 ALA A C 1
ATOM 608 O O . ALA A 1 88 ? 6.153 15.537 5.373 1.00 92.81 88 ALA A O 1
ATOM 609 N N . PHE A 1 89 ? 5.131 15.058 3.432 1.00 93.69 89 PHE A N 1
ATOM 610 C CA . PHE A 1 89 ? 3.776 15.033 3.982 1.00 93.69 89 PHE A CA 1
ATOM 611 C C . PHE A 1 89 ? 3.601 13.901 5.003 1.00 93.69 89 PHE A C 1
ATOM 613 O O . PHE A 1 89 ? 3.140 14.153 6.113 1.00 93.69 89 PHE A O 1
ATOM 620 N N . ALA A 1 90 ? 4.021 12.676 4.670 1.00 94.38 90 ALA A N 1
ATOM 621 C CA . ALA A 1 90 ? 3.948 11.539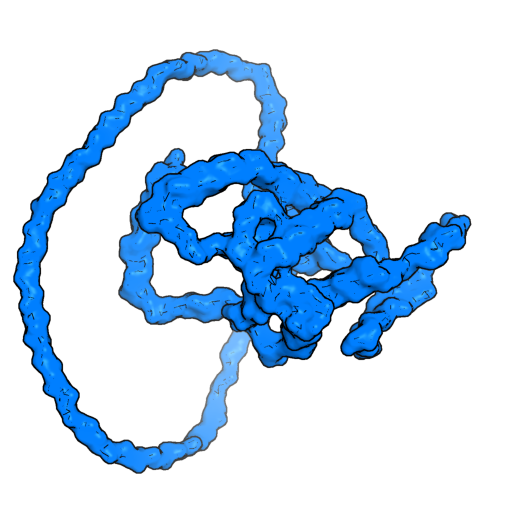 5.583 1.00 94.38 90 ALA A CA 1
ATOM 622 C C . ALA A 1 90 ? 4.765 11.793 6.861 1.00 94.38 90 ALA A C 1
ATOM 624 O O . ALA A 1 90 ? 4.249 11.612 7.964 1.00 94.38 90 ALA A O 1
ATOM 625 N N . GLU A 1 91 ? 5.993 12.307 6.739 1.00 95.00 91 GLU A N 1
ATOM 626 C CA . GLU A 1 91 ? 6.815 12.689 7.895 1.00 95.00 91 GLU A CA 1
ATOM 627 C C . GLU A 1 91 ? 6.132 13.746 8.769 1.00 95.00 91 GLU A C 1
ATOM 629 O O . GLU A 1 91 ? 6.132 13.617 9.996 1.00 95.00 91 GLU A O 1
ATOM 634 N N . ALA A 1 92 ? 5.490 14.746 8.155 1.00 94.75 92 ALA A N 1
ATOM 635 C CA . ALA A 1 92 ? 4.773 15.810 8.855 1.00 94.75 92 ALA A CA 1
ATOM 636 C C . ALA A 1 92 ? 3.573 15.305 9.676 1.00 94.75 92 ALA A C 1
ATOM 638 O O . ALA A 1 92 ? 3.109 16.017 10.566 1.00 94.75 92 ALA A O 1
ATOM 639 N N . THR A 1 93 ? 3.101 14.074 9.441 1.00 95.31 93 THR A N 1
ATOM 640 C CA . THR A 1 93 ? 2.076 13.442 10.286 1.00 95.31 93 THR A CA 1
ATOM 641 C C . THR A 1 93 ? 2.638 12.838 11.575 1.00 95.31 93 THR A C 1
ATOM 643 O O . THR A 1 93 ? 1.894 12.678 12.537 1.00 95.31 93 THR A O 1
ATOM 646 N N . SER A 1 94 ? 3.943 12.554 11.658 1.00 95.94 94 SER A N 1
ATOM 647 C CA . SER A 1 94 ? 4.559 11.877 12.816 1.00 95.94 94 SER A CA 1
ATOM 648 C C . SER A 1 94 ? 4.328 12.561 14.172 1.00 95.94 94 SER A C 1
ATOM 650 O O . SER A 1 94 ? 4.122 11.849 15.157 1.00 95.94 94 SER A O 1
ATOM 652 N N . PRO A 1 95 ? 4.303 13.907 14.282 1.00 96.19 95 PRO A N 1
ATOM 653 C CA . PRO A 1 95 ? 3.974 14.580 15.540 1.00 96.19 95 PRO A CA 1
ATOM 654 C C . PRO A 1 95 ? 2.567 14.269 16.077 1.00 96.19 95 PRO A C 1
ATOM 656 O O . PRO A 1 95 ? 2.329 14.433 17.274 1.00 96.19 95 PRO A O 1
ATOM 659 N N . LEU A 1 96 ? 1.643 13.787 15.233 1.00 96.19 96 LEU A N 1
ATOM 660 C CA . LEU A 1 96 ? 0.304 13.368 15.659 1.00 96.19 96 LEU A CA 1
ATOM 661 C C . LEU A 1 96 ? 0.334 12.116 16.541 1.00 96.19 96 LEU A C 1
ATOM 663 O O . LEU A 1 96 ? -0.627 11.883 17.271 1.00 96.19 96 LEU A O 1
ATOM 667 N N . ARG A 1 97 ? 1.434 11.350 16.532 1.00 96.69 97 ARG A N 1
ATOM 668 C CA . ARG A 1 97 ? 1.591 10.104 17.291 1.00 96.69 97 ARG A CA 1
ATOM 669 C C . ARG A 1 97 ? 1.165 10.227 18.746 1.00 96.69 97 ARG A C 1
ATOM 671 O O . ARG A 1 97 ? 0.364 9.425 19.207 1.00 96.69 97 ARG A O 1
ATOM 678 N N . ARG A 1 98 ? 1.657 11.246 19.455 1.00 96.69 98 ARG A N 1
ATOM 679 C CA . ARG A 1 98 ? 1.355 11.415 20.882 1.00 96.69 98 ARG A CA 1
ATOM 680 C C . ARG A 1 98 ? -0.144 11.599 21.119 1.00 96.69 98 ARG A C 1
ATOM 682 O O . ARG A 1 98 ? -0.729 10.912 21.945 1.00 96.69 98 ARG A O 1
ATOM 689 N N . VAL A 1 99 ? -0.764 12.508 20.368 1.00 97.62 99 VAL A N 1
ATOM 690 C CA . VAL A 1 99 ? -2.197 12.815 20.510 1.00 97.62 99 VAL A CA 1
ATOM 691 C C . VAL A 1 99 ? -3.049 11.610 20.103 1.00 97.62 99 VAL A C 1
ATOM 693 O O . VAL A 1 99 ? -4.069 11.328 20.724 1.00 97.62 99 VAL A O 1
ATOM 696 N N . PHE A 1 100 ? -2.611 10.868 19.087 1.00 96.69 100 PHE A N 1
ATOM 697 C CA . PHE A 1 100 ? -3.243 9.631 18.654 1.00 96.69 100 PHE A CA 1
ATOM 698 C C . PHE A 1 100 ? -3.195 8.542 19.739 1.00 96.69 100 PHE A C 1
ATOM 700 O O . PHE A 1 100 ? -4.227 7.958 20.061 1.00 96.69 100 PHE A O 1
ATOM 707 N N . GLU A 1 101 ? -2.032 8.306 20.34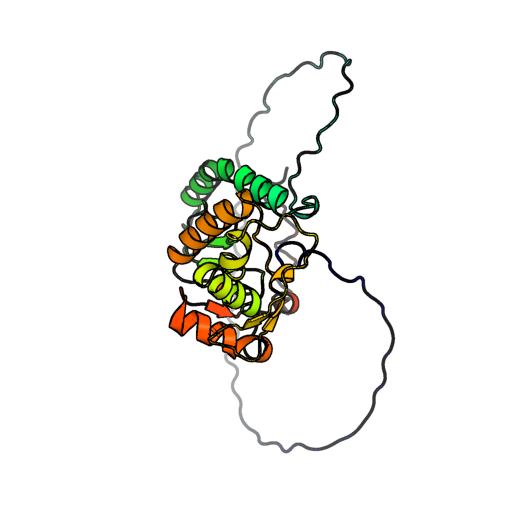8 1.00 95.94 101 GLU A N 1
ATOM 708 C CA . GLU A 1 101 ? -1.857 7.332 21.434 1.00 95.94 101 GLU A CA 1
ATOM 709 C C . GLU A 1 101 ? -2.679 7.711 22.682 1.00 95.94 101 GLU A C 1
ATOM 711 O O . GLU A 1 101 ? -3.348 6.855 23.266 1.00 95.94 101 GLU A O 1
ATOM 716 N N . GLU A 1 102 ? -2.706 8.995 23.054 1.00 96.69 102 GLU A N 1
ATOM 717 C CA . GLU A 1 102 ? -3.547 9.515 24.143 1.00 96.69 102 GLU A CA 1
ATOM 718 C C . GLU A 1 102 ? -5.041 9.283 23.866 1.00 96.69 102 GLU A C 1
ATOM 720 O O . GLU A 1 102 ? -5.775 8.807 24.738 1.00 96.69 102 GLU A O 1
ATOM 725 N N . ALA A 1 103 ? -5.491 9.565 22.639 1.00 96.44 103 ALA A N 1
ATOM 726 C CA . ALA A 1 103 ? -6.871 9.334 22.228 1.00 96.44 103 ALA A CA 1
ATOM 727 C C . ALA A 1 103 ? -7.233 7.842 22.275 1.00 96.44 103 ALA A C 1
ATOM 729 O O . ALA A 1 103 ? -8.290 7.492 22.804 1.00 96.44 103 ALA A O 1
ATOM 730 N N . LEU A 1 104 ? -6.349 6.959 21.792 1.00 95.88 104 LEU A N 1
ATOM 731 C CA . LEU A 1 104 ? -6.554 5.512 21.857 1.00 95.88 104 LEU A CA 1
ATOM 732 C C . LEU A 1 104 ? -6.687 5.016 23.303 1.00 95.88 104 LEU A C 1
ATOM 734 O O . LEU A 1 104 ? -7.605 4.252 23.610 1.00 95.88 104 LEU A O 1
ATOM 738 N N . ALA A 1 105 ? -5.813 5.476 24.202 1.00 95.44 105 ALA A N 1
ATOM 739 C CA . ALA A 1 105 ? -5.827 5.096 25.615 1.00 95.44 105 ALA A CA 1
ATOM 740 C C . ALA A 1 105 ? -7.087 5.582 26.355 1.00 95.44 105 ALA A C 1
ATOM 742 O O . ALA A 1 105 ? -7.560 4.933 27.300 1.00 95.44 105 ALA A O 1
ATOM 743 N N . ALA A 1 106 ? -7.654 6.711 25.924 1.00 97.00 106 ALA A N 1
ATOM 744 C CA . ALA A 1 106 ? -8.867 7.285 26.495 1.00 97.00 106 ALA A CA 1
ATOM 745 C C . ALA A 1 106 ? -10.159 6.563 26.065 1.00 97.00 106 ALA A C 1
ATOM 747 O O . ALA A 1 106 ? -11.181 6.712 26.739 1.00 97.00 106 ALA A O 1
ATOM 748 N N . MET A 1 107 ? -10.147 5.764 24.989 1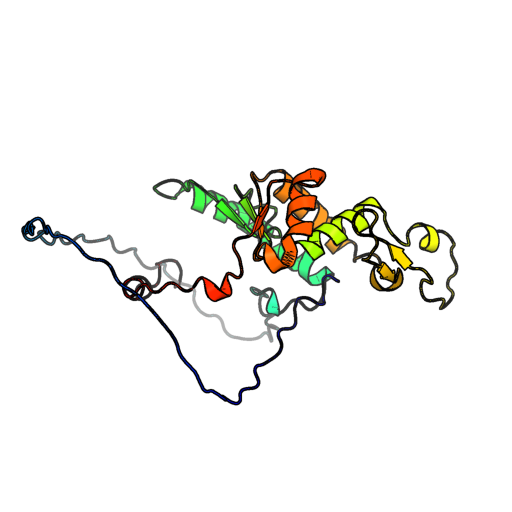.00 96.62 107 MET A N 1
ATOM 749 C CA . MET A 1 107 ? -11.361 5.110 24.485 1.00 96.62 107 MET A CA 1
ATOM 750 C C . MET A 1 107 ? -11.968 4.125 25.487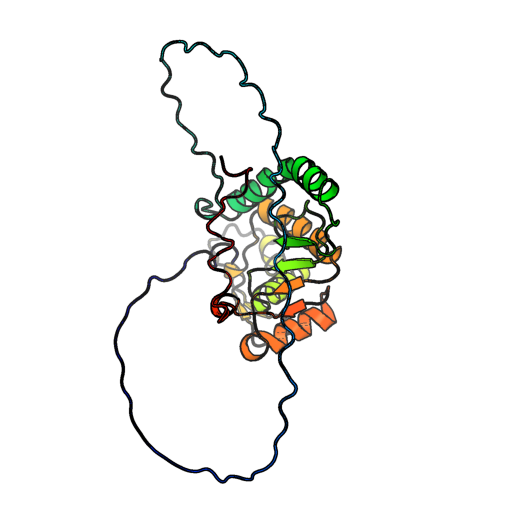 1.00 96.62 107 MET A C 1
ATOM 752 O O . MET A 1 107 ? -11.273 3.351 26.155 1.00 96.62 107 MET A O 1
ATOM 756 N N . ARG A 1 108 ? -13.300 4.144 25.588 1.00 96.75 108 ARG A N 1
ATOM 757 C CA . ARG A 1 108 ? -14.093 3.220 26.407 1.00 96.75 108 ARG A CA 1
ATOM 758 C C . ARG A 1 108 ? -15.285 2.714 25.573 1.00 96.75 108 ARG A C 1
ATOM 760 O O . ARG A 1 108 ? -16.174 3.515 25.287 1.00 96.75 108 ARG A O 1
ATOM 767 N N . PRO A 1 109 ? -15.328 1.420 25.194 1.00 94.06 109 PRO A N 1
ATOM 768 C CA . PRO A 1 109 ? -14.318 0.387 25.460 1.00 94.06 109 PRO A CA 1
ATOM 769 C C . PRO A 1 109 ? -12.992 0.648 24.710 1.00 94.06 109 PRO A C 1
ATOM 771 O O . PRO A 1 109 ? -12.987 1.421 23.751 1.00 94.06 109 PRO A O 1
ATOM 774 N N . PRO A 1 110 ? -11.871 0.029 25.132 1.00 94.19 110 PRO A N 1
ATOM 775 C CA . PRO A 1 110 ? -10.634 0.047 24.352 1.00 94.19 110 PRO A CA 1
ATOM 776 C C . PRO A 1 110 ? -10.876 -0.464 22.926 1.00 94.19 110 PRO A C 1
ATOM 778 O O . PRO A 1 110 ? -11.696 -1.365 22.729 1.00 94.19 110 PRO A O 1
ATOM 781 N N . ALA A 1 111 ? -10.160 0.077 21.937 1.00 92.94 111 ALA A N 1
ATOM 782 C CA . ALA A 1 111 ? -10.228 -0.470 20.584 1.00 92.94 111 ALA A CA 1
ATOM 783 C C . ALA A 1 111 ? -9.702 -1.905 20.568 1.00 92.94 111 ALA A C 1
ATOM 785 O O . ALA A 1 111 ? -8.613 -2.186 21.063 1.00 92.94 111 ALA A O 1
ATOM 786 N N . SER A 1 112 ? -10.474 -2.797 19.954 1.00 94.62 112 SER A N 1
ATOM 787 C CA . SER A 1 112 ? -10.073 -4.180 19.699 1.00 94.62 112 SER A CA 1
ATOM 788 C C . SER A 1 112 ? -9.277 -4.343 18.402 1.00 94.62 112 SER A C 1
ATOM 790 O O . SER A 1 112 ? -8.616 -5.361 18.223 1.00 94.62 112 SER A O 1
ATOM 792 N N . LEU A 1 113 ? -9.346 -3.363 17.496 1.00 94.94 113 LEU A N 1
ATOM 793 C CA . LEU A 1 113 ? -8.669 -3.374 16.205 1.00 94.94 113 LEU A CA 1
ATOM 794 C C . LEU A 1 113 ? -8.307 -1.945 15.799 1.00 94.94 113 LEU A C 1
ATOM 796 O O . LEU A 1 113 ? -9.178 -1.076 15.757 1.00 94.94 113 LEU A O 1
ATOM 800 N N . LEU A 1 114 ? -7.042 -1.727 15.449 1.00 95.94 114 LEU A N 1
ATOM 801 C CA . LEU A 1 114 ? -6.591 -0.500 14.807 1.00 95.94 114 LEU A CA 1
ATOM 802 C C . LEU A 1 114 ? -6.249 -0.774 13.342 1.00 95.94 114 LEU A C 1
ATOM 804 O O . LEU A 1 114 ? -5.331 -1.540 13.049 1.00 95.94 114 LEU A O 1
ATOM 808 N N . VAL A 1 115 ? -6.966 -0.100 12.444 1.00 96.25 115 VAL A N 1
ATOM 809 C CA . VAL A 1 115 ? -6.637 -0.041 11.019 1.00 96.25 115 VAL A CA 1
ATOM 810 C C . VAL A 1 115 ? -6.054 1.333 10.722 1.00 96.25 115 VAL A C 1
ATOM 812 O O . VAL A 1 115 ? -6.697 2.342 11.007 1.00 96.25 115 VAL A O 1
ATOM 815 N N . ALA A 1 116 ? -4.851 1.379 10.158 1.00 95.94 116 ALA A N 1
ATOM 816 C CA . ALA A 1 116 ? -4.222 2.627 9.731 1.00 95.94 116 ALA A CA 1
ATOM 817 C C . ALA A 1 116 ? -3.622 2.471 8.337 1.00 95.94 116 ALA A C 1
ATOM 819 O O . ALA A 1 116 ? -3.197 1.378 7.961 1.00 95.94 116 ALA A O 1
ATOM 820 N N . ASP A 1 117 ? -3.584 3.565 7.581 1.00 94.06 117 ASP A N 1
ATOM 821 C CA . ASP A 1 117 ? -2.898 3.593 6.292 1.00 94.06 117 ASP A CA 1
ATOM 822 C C . ASP A 1 117 ? -1.405 3.268 6.463 1.00 94.06 117 ASP A C 1
ATOM 824 O O . ASP A 1 117 ? -0.787 3.666 7.454 1.00 94.06 117 ASP A O 1
ATOM 828 N N . GLY A 1 118 ? -0.823 2.557 5.497 1.00 89.62 118 GLY A N 1
ATOM 829 C CA . GLY A 1 118 ? 0.593 2.200 5.496 1.00 89.62 118 GLY A CA 1
ATOM 830 C C . GLY A 1 118 ? 1.542 3.396 5.634 1.00 89.62 118 GLY A C 1
ATOM 831 O O . GLY A 1 118 ? 2.579 3.253 6.284 1.00 89.62 118 GLY A O 1
ATOM 832 N N . PHE A 1 119 ? 1.196 4.581 5.104 1.00 91.44 119 PHE A N 1
ATOM 833 C CA . PHE A 1 119 ? 2.069 5.760 5.243 1.00 91.44 119 PHE A CA 1
ATOM 834 C C . PHE A 1 119 ? 2.080 6.340 6.666 1.00 91.44 119 PHE A C 1
ATOM 836 O O . PHE A 1 119 ? 3.026 7.040 7.031 1.00 91.44 119 PHE A O 1
ATOM 843 N N . LEU A 1 120 ? 1.086 6.012 7.502 1.00 95.38 120 LEU A N 1
ATOM 844 C CA . LEU A 1 120 ? 1.063 6.330 8.933 1.00 95.38 120 LEU A CA 1
ATOM 845 C C . LEU A 1 120 ? 1.900 5.308 9.715 1.00 95.38 120 LEU A C 1
ATOM 847 O O . LEU A 1 120 ? 1.442 4.707 10.688 1.00 95.38 120 LEU A O 1
ATOM 851 N N . TYR A 1 121 ? 3.150 5.111 9.295 1.00 95.00 121 TYR A N 1
ATOM 852 C CA . TYR A 1 121 ? 4.055 4.084 9.820 1.00 95.00 121 TYR A CA 1
ATOM 853 C C . TYR A 1 121 ? 4.256 4.163 11.346 1.00 95.00 121 TYR A C 1
ATOM 855 O O . TYR A 1 121 ? 4.624 3.184 11.990 1.00 95.00 121 TYR A O 1
ATOM 863 N N . TRP A 1 122 ? 4.023 5.333 11.944 1.00 96.38 122 TRP A N 1
ATOM 864 C CA . TRP A 1 122 ? 4.161 5.589 13.376 1.00 96.38 122 TRP A CA 1
ATOM 865 C C . TRP A 1 122 ? 2.944 5.143 14.203 1.00 96.38 122 TRP A C 1
ATOM 867 O O . TRP A 1 122 ? 3.048 5.084 15.427 1.00 96.38 122 TRP A O 1
ATOM 877 N N . ALA A 1 123 ? 1.807 4.825 13.572 1.00 95.19 123 ALA A N 1
ATOM 878 C CA . ALA A 1 123 ? 0.543 4.531 14.253 1.00 95.19 123 ALA A CA 1
ATOM 879 C C . ALA A 1 123 ? 0.483 3.134 14.896 1.00 95.19 123 ALA A C 1
ATOM 881 O O . ALA A 1 123 ? -0.441 2.863 15.655 1.00 95.19 123 ALA A O 1
ATOM 882 N N . SER A 1 124 ? 1.456 2.255 14.620 1.00 90.88 124 SER A N 1
ATOM 883 C CA . SER A 1 124 ? 1.510 0.872 15.135 1.00 90.88 124 SER A CA 1
ATOM 884 C C . SER A 1 124 ? 0.178 0.108 14.970 1.00 90.88 124 SER A C 1
ATOM 886 O O . SER A 1 124 ? -0.411 -0.332 15.961 1.00 90.88 124 SER A O 1
ATOM 888 N N . PRO A 1 125 ? -0.351 -0.014 13.735 1.00 92.88 125 PRO A N 1
ATOM 889 C CA . PRO A 1 125 ? -1.664 -0.602 13.508 1.00 92.88 125 PRO A CA 1
ATOM 890 C C . PRO A 1 125 ? -1.705 -2.100 13.812 1.00 92.88 125 PRO A C 1
ATOM 892 O O . PRO A 1 125 ? -0.745 -2.827 13.565 1.00 92.88 125 PRO A O 1
ATOM 895 N N . SER A 1 126 ? -2.868 -2.587 14.253 1.00 95.50 126 SER A N 1
ATOM 896 C CA . SER A 1 126 ? -3.148 -4.027 14.267 1.00 95.50 126 SER A CA 1
ATOM 897 C C . SER A 1 126 ? -3.129 -4.580 12.842 1.00 95.50 126 SER A C 1
ATOM 899 O O . SER A 1 126 ? -2.609 -5.666 12.604 1.00 95.50 126 SER A O 1
ATOM 901 N N . VAL A 1 127 ? -3.689 -3.816 11.899 1.00 96.56 127 VAL A N 1
ATOM 902 C CA . VAL A 1 127 ? -3.801 -4.162 10.482 1.00 96.56 127 VAL A CA 1
ATOM 903 C C . VAL A 1 127 ? -3.506 -2.931 9.632 1.00 96.56 127 VAL A C 1
ATOM 905 O O . VAL A 1 127 ? -4.128 -1.884 9.819 1.00 96.56 127 VAL A O 1
ATOM 908 N N . SER A 1 128 ? -2.585 -3.037 8.678 1.00 96.25 128 SER A N 1
ATOM 909 C CA . SER A 1 128 ? -2.316 -1.930 7.754 1.00 96.25 128 SER A CA 1
ATOM 910 C C . SER A 1 128 ? -3.342 -1.899 6.624 1.00 96.25 128 SER A C 1
ATOM 912 O O . SER A 1 128 ? -3.756 -2.933 6.107 1.00 96.25 128 SER A O 1
ATOM 914 N N . PHE A 1 129 ? -3.748 -0.709 6.206 1.00 95.50 129 PHE A N 1
ATOM 915 C CA . PHE A 1 129 ? -4.560 -0.508 5.015 1.00 95.50 129 PHE A CA 1
ATOM 916 C C . PHE A 1 129 ? -3.674 -0.060 3.858 1.00 95.50 129 PHE A C 1
ATOM 918 O O . PHE A 1 129 ? -2.917 0.902 3.986 1.00 95.50 129 PHE A O 1
ATOM 925 N N . LEU A 1 130 ? -3.795 -0.751 2.727 1.00 90.00 130 LEU A N 1
ATOM 926 C CA . LEU A 1 130 ? -3.169 -0.375 1.469 1.00 90.00 130 LEU A CA 1
ATOM 927 C C . LEU A 1 130 ? -4.275 -0.062 0.463 1.00 90.00 130 LEU A C 1
ATOM 929 O O . LEU A 1 130 ? -4.996 -0.944 -0.010 1.00 90.00 130 LEU A O 1
ATOM 933 N N . GLY A 1 131 ? -4.413 1.227 0.153 1.00 82.62 131 GLY A N 1
ATOM 934 C CA . GLY A 1 131 ? -5.368 1.713 -0.845 1.00 82.62 131 GLY A CA 1
ATOM 935 C C . GLY A 1 131 ? -4.958 1.408 -2.290 1.00 82.62 131 GLY A C 1
ATOM 936 O O . GLY A 1 131 ? -5.753 1.612 -3.204 1.00 82.62 131 GLY A O 1
ATOM 937 N N . THR A 1 132 ? -3.731 0.932 -2.497 1.00 81.81 132 THR A N 1
ATOM 938 C CA . THR A 1 132 ? -3.148 0.581 -3.794 1.00 81.81 132 THR A CA 1
ATOM 939 C C . THR A 1 132 ? -3.327 -0.901 -4.135 1.00 81.81 132 THR A C 1
ATOM 941 O O . THR A 1 132 ? -3.689 -1.720 -3.293 1.00 81.81 132 THR A O 1
ATOM 944 N N . SER A 1 133 ? -3.105 -1.242 -5.405 1.00 89.44 133 SER A N 1
ATOM 945 C CA . SER A 1 133 ? -3.366 -2.578 -5.948 1.00 89.44 133 SER A CA 1
ATOM 946 C C . SER A 1 133 ? -2.329 -3.619 -5.491 1.00 89.44 133 SER A C 1
ATOM 948 O O . SER A 1 133 ? -1.161 -3.289 -5.264 1.00 89.44 133 SER A O 1
ATOM 950 N N . ALA A 1 134 ? -2.731 -4.891 -5.393 1.00 95.19 134 ALA A N 1
ATOM 951 C CA . ALA A 1 134 ? -1.835 -5.987 -5.010 1.00 95.19 134 ALA A CA 1
ATOM 952 C C . ALA A 1 134 ? -0.694 -6.172 -6.024 1.00 95.19 134 ALA A C 1
ATOM 954 O O . ALA A 1 134 ? 0.452 -6.402 -5.634 1.00 95.19 134 ALA A O 1
ATOM 955 N N . PHE A 1 135 ? -0.992 -6.013 -7.318 1.00 95.56 135 PHE A N 1
ATOM 956 C CA . PHE A 1 135 ? 0.003 -6.011 -8.391 1.00 95.56 135 PHE A CA 1
ATOM 957 C C . PHE A 1 135 ? 1.127 -5.003 -8.127 1.00 95.56 135 PHE A C 1
ATOM 959 O O . PHE A 1 135 ? 2.304 -5.362 -8.184 1.00 95.56 135 PHE A O 1
ATOM 966 N N . ALA A 1 136 ? 0.777 -3.756 -7.795 1.00 92.75 136 ALA A N 1
ATOM 967 C CA . ALA A 1 136 ? 1.762 -2.700 -7.586 1.00 92.75 136 ALA A CA 1
ATOM 968 C C . ALA A 1 136 ? 2.719 -3.032 -6.431 1.00 92.75 136 ALA A C 1
ATOM 970 O O . ALA A 1 136 ? 3.921 -2.797 -6.541 1.00 92.75 136 ALA A O 1
ATOM 971 N N . HIS A 1 137 ? 2.206 -3.622 -5.348 1.00 93.44 137 HIS A N 1
ATOM 972 C CA . HIS A 1 137 ? 3.029 -4.041 -4.215 1.00 93.44 137 HIS A CA 1
ATOM 973 C C . HIS A 1 137 ? 3.970 -5.196 -4.562 1.00 93.44 137 HIS A C 1
ATOM 975 O O . HIS A 1 137 ? 5.144 -5.134 -4.211 1.00 93.44 137 HIS A O 1
ATOM 981 N N . VAL A 1 138 ? 3.493 -6.204 -5.295 1.00 95.56 138 VAL A N 1
ATOM 982 C CA . VAL A 1 138 ? 4.329 -7.330 -5.739 1.00 95.56 138 VAL A CA 1
ATOM 983 C C . VAL A 1 138 ? 5.452 -6.863 -6.667 1.00 95.56 138 VAL A C 1
ATOM 985 O O . VAL A 1 138 ? 6.610 -7.220 -6.462 1.00 95.56 138 VAL A O 1
ATOM 988 N N . VAL A 1 139 ? 5.139 -6.015 -7.652 1.00 94.12 139 VAL A N 1
ATOM 989 C CA . VAL A 1 139 ? 6.152 -5.450 -8.559 1.00 94.12 139 VAL A CA 1
ATOM 990 C C . VAL A 1 139 ? 7.149 -4.588 -7.790 1.00 94.12 139 VAL A C 1
ATOM 992 O O . VAL A 1 139 ? 8.352 -4.676 -8.027 1.00 94.12 139 VAL A O 1
ATOM 995 N N . ARG A 1 140 ? 6.673 -3.774 -6.841 1.00 92.00 140 ARG A N 1
ATOM 996 C CA . ARG A 1 140 ? 7.543 -2.963 -5.986 1.00 92.00 140 ARG A CA 1
ATOM 997 C C . ARG A 1 140 ? 8.522 -3.833 -5.195 1.00 92.00 140 ARG A C 1
ATOM 999 O O . ARG A 1 140 ? 9.707 -3.518 -5.193 1.00 92.00 140 ARG A O 1
ATOM 1006 N N . GLU A 1 141 ? 8.058 -4.904 -4.553 1.00 93.81 141 GLU A N 1
ATOM 1007 C CA . GLU A 1 141 ? 8.927 -5.817 -3.796 1.00 93.81 141 GLU A CA 1
ATOM 1008 C C . GLU A 1 141 ? 9.989 -6.474 -4.688 1.00 93.81 141 GLU A C 1
ATOM 1010 O O . GLU A 1 141 ? 11.170 -6.492 -4.338 1.00 93.81 141 GLU A O 1
ATOM 1015 N N . ALA A 1 142 ? 9.607 -6.913 -5.890 1.00 94.19 142 ALA A N 1
ATOM 1016 C CA . ALA A 1 142 ? 10.554 -7.449 -6.865 1.00 94.19 142 ALA A CA 1
ATOM 1017 C C . ALA A 1 142 ? 11.618 -6.405 -7.265 1.00 94.19 142 ALA A C 1
ATOM 1019 O O . ALA A 1 142 ? 12.816 -6.691 -7.239 1.00 94.19 142 ALA A O 1
ATOM 1020 N N . CYS A 1 143 ? 11.213 -5.157 -7.526 1.00 91.69 143 CYS A N 1
ATOM 1021 C CA . CYS A 1 143 ? 12.135 -4.060 -7.833 1.00 91.69 143 CYS A CA 1
ATOM 1022 C C . CYS A 1 143 ? 13.082 -3.721 -6.669 1.00 91.69 143 CYS A C 1
ATOM 1024 O O . CYS A 1 143 ? 14.260 -3.448 -6.901 1.00 91.69 143 CYS A O 1
ATOM 1026 N N . VAL A 1 144 ? 12.599 -3.735 -5.422 1.00 91.06 144 VAL A N 1
ATOM 1027 C CA . VAL A 1 144 ? 13.430 -3.484 -4.229 1.00 91.06 144 VAL A CA 1
ATOM 1028 C C . VAL A 1 144 ? 14.475 -4.588 -4.050 1.00 91.06 144 VAL A C 1
ATOM 1030 O O . VAL A 1 144 ? 15.639 -4.291 -3.757 1.00 91.06 144 VAL A O 1
ATOM 1033 N N . ARG A 1 145 ? 14.078 -5.847 -4.262 1.00 91.75 145 ARG A N 1
ATOM 1034 C CA . ARG A 1 145 ? 14.956 -7.019 -4.184 1.00 91.75 145 ARG A CA 1
ATOM 1035 C C . ARG A 1 145 ? 16.016 -7.015 -5.285 1.00 91.75 145 ARG A C 1
ATOM 1037 O O . ARG A 1 145 ? 17.204 -7.131 -4.988 1.00 91.75 145 ARG A O 1
ATOM 1044 N N . ASP A 1 146 ? 15.586 -6.858 -6.533 1.00 91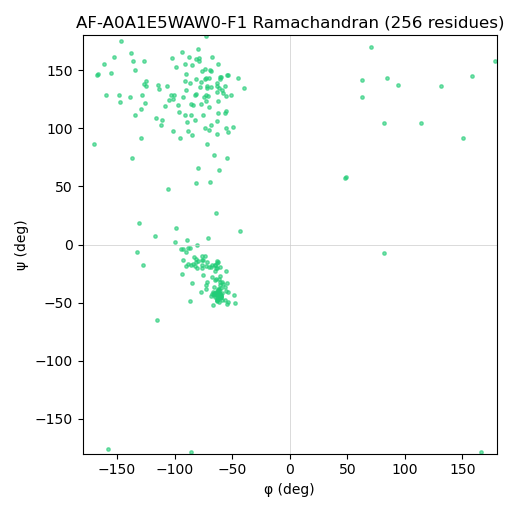.56 146 ASP A N 1
ATOM 1045 C CA . ASP A 1 146 ? 16.424 -7.107 -7.711 1.00 91.56 146 ASP A CA 1
ATOM 1046 C C . ASP A 1 146 ? 17.200 -5.862 -8.164 1.00 91.56 146 ASP A C 1
ATOM 1048 O O . ASP A 1 146 ? 18.201 -5.978 -8.871 1.00 91.56 146 ASP A O 1
ATOM 1052 N N . LYS A 1 147 ? 16.770 -4.666 -7.733 1.00 88.75 147 LYS A N 1
ATOM 1053 C CA . LYS A 1 147 ? 17.404 -3.367 -8.024 1.00 88.75 147 LYS A CA 1
ATOM 1054 C C . LYS A 1 147 ? 17.710 -3.187 -9.521 1.00 88.75 147 LYS A C 1
ATOM 1056 O O . LYS A 1 147 ? 18.873 -2.977 -9.895 1.00 88.75 147 LYS A O 1
ATOM 1061 N N . PRO A 1 148 ? 16.687 -3.268 -10.395 1.00 87.44 148 PRO A N 1
ATOM 1062 C CA . PRO A 1 148 ? 16.881 -3.164 -11.835 1.00 87.44 148 PRO A CA 1
ATOM 1063 C C . PRO A 1 148 ? 17.589 -1.855 -12.203 1.00 87.44 148 PRO A C 1
ATOM 1065 O O . PRO A 1 148 ? 17.295 -0.794 -11.660 1.00 87.44 148 PRO A O 1
ATOM 1068 N N . GLY A 1 149 ? 18.568 -1.933 -13.107 1.00 77.56 149 GLY A N 1
ATOM 1069 C CA . GLY A 1 149 ? 19.343 -0.769 -13.555 1.00 77.56 149 GLY A CA 1
ATOM 1070 C C . GLY A 1 149 ? 20.501 -0.336 -12.644 1.00 77.56 149 GLY A C 1
ATOM 1071 O O . GLY A 1 149 ? 21.316 0.482 -13.070 1.00 77.56 149 GLY A O 1
ATOM 1072 N N . ALA A 1 150 ? 20.671 -0.915 -11.447 1.00 75.25 150 ALA A N 1
ATOM 1073 C CA . ALA A 1 150 ? 21.788 -0.570 -10.554 1.00 75.25 150 ALA A CA 1
ATOM 1074 C C . ALA A 1 150 ? 23.174 -0.845 -11.178 1.00 75.25 150 ALA A C 1
ATOM 1076 O O . ALA A 1 150 ? 24.129 -0.105 -10.932 1.00 75.25 150 ALA A O 1
ATOM 1077 N N . SER A 1 151 ? 23.284 -1.874 -12.024 1.00 62.88 151 SER A N 1
ATOM 1078 C CA . SER A 1 151 ? 24.514 -2.203 -12.759 1.00 62.88 151 SER A CA 1
ATOM 1079 C C . SER A 1 151 ? 24.827 -1.206 -13.881 1.00 62.88 151 SER A C 1
ATOM 1081 O O . SER A 1 151 ? 25.998 -0.931 -14.132 1.00 62.88 151 SER A O 1
ATOM 1083 N N . ALA A 1 152 ? 23.799 -0.631 -14.517 1.00 56.25 152 ALA A N 1
ATOM 1084 C CA . ALA A 1 152 ? 23.954 0.375 -15.570 1.00 56.25 152 ALA A CA 1
ATOM 1085 C C . ALA A 1 152 ? 24.403 1.731 -14.996 1.00 56.25 152 ALA A C 1
ATOM 1087 O O . ALA A 1 152 ? 25.236 2.404 -15.588 1.00 56.25 152 ALA A O 1
ATOM 1088 N N . ALA A 1 153 ? 23.941 2.092 -13.793 1.00 54.38 153 ALA A N 1
ATOM 1089 C CA . ALA A 1 153 ? 24.335 3.328 -13.111 1.00 54.38 153 ALA A CA 1
ATOM 1090 C C . ALA A 1 153 ? 25.797 3.339 -12.605 1.00 54.38 153 ALA A C 1
ATOM 1092 O O . ALA A 1 153 ? 26.348 4.406 -12.340 1.00 54.38 153 ALA A O 1
ATOM 1093 N N . ARG A 1 154 ? 26.438 2.169 -12.452 1.00 51.25 154 ARG A N 1
ATOM 1094 C CA . ARG A 1 154 ? 27.849 2.055 -12.024 1.00 51.25 154 ARG A CA 1
ATOM 1095 C C . ARG A 1 154 ? 28.859 2.237 -13.158 1.00 51.25 154 ARG A C 1
ATOM 1097 O O . ARG A 1 154 ? 30.026 2.499 -12.881 1.00 51.25 154 ARG A O 1
ATOM 1104 N N . GLN A 1 155 ? 28.433 2.103 -14.411 1.00 50.84 155 GLN A N 1
ATOM 1105 C CA . GLN A 1 155 ? 29.273 2.338 -15.583 1.00 50.84 155 GLN A CA 1
ATOM 1106 C C . GLN A 1 155 ? 29.026 3.777 -16.038 1.00 50.84 155 GLN A C 1
ATOM 1108 O O . GLN A 1 155 ? 28.068 4.041 -16.751 1.00 50.84 155 GLN A O 1
ATOM 1113 N N . GLY A 1 156 ? 29.834 4.714 -15.533 1.00 46.84 156 GLY A N 1
ATOM 1114 C CA . GLY A 1 156 ? 29.656 6.169 -15.645 1.00 46.84 156 GLY A CA 1
ATOM 1115 C C . GLY A 1 156 ? 29.670 6.761 -17.060 1.00 46.84 156 GLY A C 1
ATOM 1116 O O . GLY A 1 156 ? 30.526 7.579 -17.379 1.00 46.84 156 GLY A O 1
ATOM 1117 N N . GLY A 1 157 ? 28.700 6.410 -17.896 1.00 44.34 157 GLY A N 1
ATOM 1118 C CA . GLY A 1 157 ? 28.392 7.126 -19.121 1.00 44.34 157 GLY A CA 1
ATOM 1119 C C . GLY A 1 157 ? 27.400 8.239 -18.825 1.00 44.34 157 GLY A C 1
ATOM 1120 O O . GLY A 1 157 ? 26.199 7.998 -18.798 1.00 44.34 157 GLY A O 1
ATOM 1121 N N . ALA A 1 158 ? 27.888 9.468 -18.656 1.00 42.59 158 ALA A N 1
ATOM 1122 C CA . ALA A 1 158 ? 27.093 10.684 -18.842 1.00 42.59 158 ALA A CA 1
ATOM 1123 C C . ALA A 1 158 ? 26.762 10.874 -20.339 1.00 42.59 158 ALA A C 1
ATOM 1125 O O . ALA A 1 158 ? 27.091 11.892 -20.941 1.00 42.59 158 ALA A O 1
ATOM 1126 N N . GLY A 1 159 ? 26.184 9.842 -20.948 1.00 44.19 159 GLY A N 1
ATOM 1127 C CA . GLY A 1 159 ? 25.589 9.881 -22.267 1.00 44.19 159 GLY A CA 1
ATOM 1128 C C . GLY A 1 159 ? 24.081 9.851 -22.094 1.00 44.19 159 GLY A C 1
ATOM 1129 O O . GLY A 1 159 ? 23.554 9.071 -21.307 1.00 44.19 159 GLY A O 1
ATOM 1130 N N . ASP A 1 160 ? 23.410 10.689 -22.859 1.00 49.25 160 ASP A N 1
ATOM 1131 C CA . ASP A 1 160 ? 21.998 10.688 -23.262 1.00 49.25 160 ASP A CA 1
ATOM 1132 C C . ASP A 1 160 ? 21.379 9.329 -23.684 1.00 49.25 160 ASP A C 1
ATOM 1134 O O . ASP A 1 160 ? 20.254 9.282 -24.188 1.00 49.25 160 ASP A O 1
ATOM 1138 N N . GLY A 1 161 ? 22.057 8.206 -23.446 1.00 48.94 161 GLY A N 1
ATOM 1139 C CA . GLY A 1 161 ? 21.521 6.870 -23.620 1.00 48.94 161 GLY A CA 1
ATOM 1140 C C . GLY A 1 161 ? 20.446 6.594 -22.579 1.00 48.94 161 GLY A C 1
ATOM 1141 O O . GLY A 1 161 ? 20.746 6.280 -21.427 1.00 48.94 161 GLY A O 1
ATOM 1142 N N . ALA A 1 162 ? 19.182 6.672 -23.001 1.00 54.56 162 ALA A N 1
ATOM 1143 C CA . ALA A 1 162 ? 18.062 6.054 -22.301 1.00 54.56 162 ALA A CA 1
ATOM 1144 C C . ALA A 1 162 ? 18.496 4.679 -21.771 1.00 54.56 162 ALA A C 1
ATOM 1146 O O . ALA A 1 162 ? 19.142 3.934 -22.504 1.00 54.56 162 ALA A O 1
ATOM 1147 N N . PHE A 1 163 ? 18.178 4.346 -20.515 1.00 58.97 163 PHE A N 1
ATOM 1148 C CA . PHE A 1 163 ? 18.484 3.031 -19.948 1.00 58.97 163 PHE A CA 1
ATOM 1149 C C . PHE A 1 163 ? 17.908 1.937 -20.865 1.00 58.97 163 PHE A C 1
ATOM 1151 O O . PHE A 1 163 ? 16.715 1.639 -20.820 1.00 58.97 163 PHE A O 1
ATOM 1158 N N . THR A 1 164 ? 18.748 1.377 -21.740 1.00 65.06 164 THR A N 1
ATOM 1159 C CA . THR A 1 164 ? 18.342 0.412 -22.759 1.00 65.06 164 THR A CA 1
ATOM 1160 C C . THR A 1 164 ? 18.333 -0.960 -22.113 1.00 65.06 164 THR A C 1
ATOM 1162 O O . THR A 1 164 ? 19.349 -1.631 -21.963 1.00 65.06 164 THR A O 1
ATOM 1165 N N . GLY A 1 165 ? 17.167 -1.371 -21.639 1.00 84.19 165 GLY A N 1
ATOM 1166 C CA . GLY A 1 165 ? 17.009 -2.688 -21.054 1.00 84.19 165 GLY A CA 1
ATOM 1167 C C . GLY A 1 165 ? 15.604 -2.907 -20.541 1.00 84.19 165 GLY A C 1
ATOM 1168 O O . GLY A 1 165 ? 14.863 -1.964 -20.271 1.00 84.19 165 GLY A O 1
ATOM 1169 N N . THR A 1 166 ? 15.254 -4.180 -20.418 1.00 91.50 166 THR A N 1
ATOM 1170 C CA . THR A 1 166 ? 13.981 -4.620 -19.858 1.00 91.50 166 THR A CA 1
ATOM 1171 C C . THR A 1 166 ? 14.255 -5.374 -18.567 1.00 91.50 166 THR A C 1
ATOM 1173 O O . THR A 1 166 ? 15.188 -6.172 -18.493 1.00 91.50 166 THR A O 1
ATOM 1176 N N . TYR A 1 167 ? 13.452 -5.108 -17.547 1.00 92.69 167 TYR A N 1
ATOM 1177 C CA . TYR A 1 167 ? 13.384 -5.898 -16.332 1.00 92.69 167 TYR A CA 1
ATOM 1178 C C . TYR A 1 167 ? 12.155 -6.801 -16.398 1.00 92.69 167 TYR A C 1
ATOM 1180 O O . TYR A 1 167 ? 11.035 -6.321 -16.583 1.00 92.69 167 TYR A O 1
ATOM 1188 N N . THR A 1 168 ? 12.380 -8.100 -16.232 1.00 95.50 168 THR A N 1
ATOM 1189 C CA . THR A 1 168 ? 11.325 -9.110 -16.146 1.00 95.50 168 THR A CA 1
ATOM 1190 C C . THR A 1 168 ? 11.147 -9.504 -14.690 1.00 95.50 168 THR A C 1
ATOM 1192 O O . THR A 1 168 ? 12.123 -9.878 -14.041 1.00 95.50 168 THR A O 1
ATOM 1195 N N . VAL A 1 169 ? 9.912 -9.465 -14.187 1.00 95.38 169 VAL A N 1
ATOM 1196 C CA . VAL A 1 169 ? 9.616 -9.921 -12.822 1.00 95.38 169 VAL A CA 1
ATOM 1197 C C . VAL A 1 169 ? 9.771 -11.446 -12.774 1.00 95.38 169 VAL A C 1
ATOM 1199 O O . VAL A 1 169 ? 9.028 -12.132 -13.483 1.00 95.38 169 VAL A O 1
ATOM 1202 N N . PRO A 1 170 ? 10.692 -12.009 -11.967 1.00 92.56 170 PRO A N 1
ATOM 1203 C CA . PRO A 1 170 ? 10.998 -13.442 -12.002 1.00 92.56 170 PRO A CA 1
ATOM 1204 C C . PRO A 1 170 ? 9.778 -14.348 -11.796 1.00 92.56 170 PRO A C 1
ATOM 1206 O O . PRO A 1 170 ? 9.616 -15.356 -12.480 1.00 92.56 170 PRO A O 1
ATOM 1209 N N . GLU A 1 171 ? 8.883 -13.969 -10.887 1.00 95.50 171 GLU A N 1
ATOM 1210 C CA . GLU A 1 171 ? 7.690 -14.744 -10.535 1.00 95.50 171 GLU A CA 1
ATOM 1211 C C . GLU A 1 171 ? 6.529 -14.545 -11.508 1.00 95.50 171 GLU A C 1
ATOM 1213 O O . GLU A 1 171 ? 5.584 -15.335 -11.536 1.00 95.50 171 GLU A O 1
ATOM 1218 N N . PHE A 1 172 ? 6.612 -13.505 -12.337 1.00 96.69 172 PHE A N 1
ATOM 1219 C CA . PHE A 1 172 ? 5.597 -13.150 -13.314 1.00 96.69 172 PHE A CA 1
ATOM 1220 C C . PHE A 1 172 ? 6.266 -12.772 -14.644 1.00 96.69 172 PHE A C 1
ATOM 1222 O O . PHE A 1 172 ? 6.277 -11.598 -15.004 1.00 96.69 172 PHE A O 1
ATOM 1229 N N . PRO A 1 173 ? 6.774 -13.745 -15.428 1.00 94.31 173 PRO A N 1
ATOM 1230 C CA . PRO A 1 173 ? 7.587 -13.468 -16.623 1.00 94.31 173 PRO A CA 1
ATOM 1231 C C . PRO A 1 173 ? 6.878 -12.696 -17.747 1.00 94.31 173 PRO A C 1
ATOM 1233 O O . PRO A 1 173 ? 7.511 -12.192 -18.672 1.00 94.31 173 PRO A O 1
ATOM 1236 N N . HIS A 1 174 ? 5.548 -12.612 -17.683 1.00 94.19 174 HIS A N 1
ATOM 1237 C CA . HIS A 1 174 ? 4.741 -11.791 -18.584 1.00 94.19 174 HIS A CA 1
ATOM 1238 C C . HIS A 1 174 ? 4.793 -10.294 -18.234 1.00 94.19 174 HIS A C 1
ATOM 1240 O O . HIS A 1 174 ? 4.368 -9.470 -19.038 1.00 94.19 174 HIS A O 1
ATOM 1246 N N . LEU A 1 175 ? 5.296 -9.939 -17.049 1.00 95.69 175 LEU A N 1
ATOM 1247 C CA . LEU A 1 175 ? 5.522 -8.566 -16.622 1.00 95.69 175 LEU A CA 1
ATOM 1248 C C . LEU A 1 175 ? 6.939 -8.149 -16.998 1.00 95.69 175 LEU A C 1
ATOM 1250 O O . LEU A 1 175 ? 7.922 -8.636 -16.435 1.00 95.69 175 LEU A O 1
ATOM 1254 N N . GLN A 1 176 ? 7.011 -7.232 -17.953 1.00 95.19 176 GLN A N 1
ATOM 1255 C CA . GLN A 1 176 ? 8.244 -6.679 -18.486 1.00 95.19 176 GLN A CA 1
ATOM 1256 C C . GLN A 1 176 ? 8.157 -5.158 -18.447 1.00 95.19 176 GLN A C 1
ATOM 1258 O O . GLN A 1 176 ? 7.186 -4.572 -18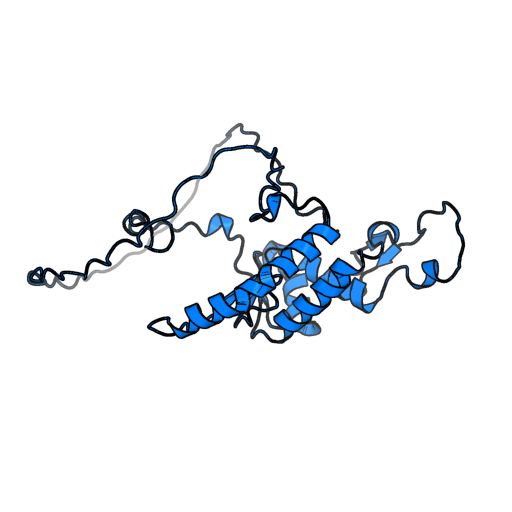.924 1.00 95.19 176 GLN A O 1
ATOM 1263 N N . PHE A 1 177 ? 9.171 -4.526 -17.870 1.00 92.94 177 PHE A N 1
ATOM 1264 C CA . PHE A 1 177 ? 9.238 -3.080 -17.692 1.00 92.94 177 PHE A CA 1
ATOM 1265 C C . PHE A 1 177 ? 10.519 -2.540 -18.313 1.00 92.94 177 PHE A C 1
ATOM 1267 O O . PHE A 1 177 ? 11.578 -3.148 -18.159 1.00 92.94 177 PHE A O 1
ATOM 1274 N N . SER A 1 178 ? 10.456 -1.377 -18.960 1.00 91.19 178 SER A N 1
ATOM 1275 C CA . SER A 1 178 ? 11.678 -0.663 -19.326 1.00 91.19 178 SER A CA 1
ATOM 1276 C C . SER A 1 178 ? 12.426 -0.265 -18.056 1.00 91.19 178 SER A C 1
ATOM 1278 O O . SER A 1 178 ? 11.824 0.243 -17.109 1.00 91.19 178 SER A O 1
ATOM 1280 N N . ILE A 1 179 ? 13.747 -0.446 -18.028 1.00 88.19 179 ILE A N 1
ATOM 1281 C CA . ILE A 1 179 ? 14.571 0.017 -16.900 1.00 88.19 179 ILE A CA 1
ATOM 1282 C C . ILE A 1 179 ? 14.421 1.537 -16.718 1.00 88.19 179 ILE A C 1
ATOM 1284 O O . ILE A 1 179 ? 14.430 2.017 -15.586 1.00 88.19 179 ILE A O 1
ATOM 1288 N N . GLY A 1 180 ? 14.203 2.287 -17.805 1.00 84.50 180 GLY A N 1
ATOM 1289 C CA . GLY A 1 180 ? 13.923 3.723 -17.741 1.00 84.50 180 GLY A CA 1
ATOM 1290 C C . GLY A 1 180 ? 12.653 4.071 -16.952 1.00 84.50 180 GLY A C 1
ATOM 1291 O O . GLY A 1 180 ? 12.643 5.064 -16.227 1.00 84.50 180 GLY A O 1
ATOM 1292 N N . ASP A 1 181 ? 11.618 3.225 -17.012 1.00 84.94 181 ASP A N 1
ATOM 1293 C CA . ASP A 1 181 ? 10.357 3.425 -16.276 1.00 84.94 181 ASP A CA 1
ATOM 1294 C C . ASP A 1 181 ? 10.486 3.080 -14.782 1.00 84.94 181 ASP A C 1
ATOM 1296 O O . ASP A 1 181 ? 9.689 3.529 -13.949 1.00 84.94 181 ASP A O 1
ATOM 1300 N N . LEU A 1 182 ? 11.505 2.283 -14.442 1.00 84.38 182 LEU A N 1
ATOM 1301 C CA . LEU A 1 182 ? 11.835 1.835 -13.089 1.00 84.38 182 LEU A CA 1
ATOM 1302 C C . LEU A 1 182 ? 12.949 2.659 -12.434 1.00 84.38 182 LEU A C 1
ATOM 1304 O O . LEU A 1 182 ? 13.493 2.233 -11.414 1.00 84.38 182 LEU A O 1
ATOM 1308 N N . GLY A 1 183 ? 13.288 3.821 -13.006 1.00 74.88 183 GLY A N 1
ATOM 1309 C CA . GLY A 1 183 ? 14.318 4.711 -12.475 1.00 74.88 183 GLY A CA 1
ATOM 1310 C C . GLY A 1 183 ? 14.199 4.896 -10.952 1.00 74.88 183 GLY A C 1
ATOM 1311 O O . GLY A 1 183 ? 13.082 4.924 -10.417 1.00 74.88 183 GLY A O 1
ATOM 1312 N N . PRO A 1 184 ? 15.333 4.992 -10.233 1.00 78.31 184 PRO A N 1
ATOM 1313 C CA . PRO A 1 184 ? 15.334 4.928 -8.781 1.00 78.31 184 PRO A CA 1
ATOM 1314 C C . PRO A 1 184 ? 14.452 6.038 -8.193 1.00 78.31 184 PRO A C 1
ATOM 1316 O O . PRO A 1 184 ? 14.571 7.198 -8.604 1.00 78.31 184 PRO A O 1
ATOM 1319 N N . PRO A 1 185 ? 13.567 5.719 -7.231 1.00 84.19 185 PRO A N 1
ATOM 1320 C CA . PRO A 1 185 ? 12.774 6.742 -6.572 1.00 84.19 185 PRO A CA 1
ATOM 1321 C C . PRO A 1 185 ? 13.684 7.725 -5.817 1.00 84.19 185 PRO A C 1
ATOM 1323 O O . PRO A 1 185 ? 14.802 7.372 -5.425 1.00 84.19 185 PRO A O 1
ATOM 1326 N N . PRO A 1 186 ? 13.230 8.969 -5.582 1.00 89.69 186 PRO A N 1
ATOM 1327 C CA . PRO A 1 186 ? 14.011 9.930 -4.816 1.00 89.69 186 PRO A CA 1
ATOM 1328 C C . PRO A 1 186 ? 14.261 9.395 -3.401 1.00 89.69 186 PRO A C 1
ATOM 1330 O O . PRO A 1 186 ? 13.389 8.762 -2.804 1.00 89.69 186 PRO A O 1
ATOM 1333 N N . ARG A 1 187 ? 15.440 9.687 -2.839 1.00 91.94 187 ARG A N 1
ATOM 1334 C CA . ARG A 1 187 ? 15.872 9.179 -1.525 1.00 91.94 187 ARG A CA 1
ATOM 1335 C C . ARG A 1 187 ? 14.828 9.334 -0.400 1.00 91.94 187 ARG A C 1
ATOM 1337 O O . ARG A 1 187 ? 14.624 8.350 0.305 1.00 91.94 187 ARG A O 1
ATOM 1344 N N . PRO A 1 188 ? 14.114 10.470 -0.250 1.00 94.25 188 PRO A N 1
ATOM 1345 C CA . PRO A 1 188 ? 13.061 10.589 0.762 1.00 94.25 188 PRO A CA 1
ATOM 1346 C C . PRO A 1 188 ? 11.948 9.541 0.628 1.00 94.25 188 PRO A C 1
ATOM 1348 O O . PRO A 1 188 ? 11.417 9.077 1.630 1.00 94.25 188 PRO A O 1
ATOM 1351 N N . LEU A 1 189 ? 11.607 9.139 -0.602 1.00 91.50 189 LEU A N 1
ATOM 1352 C CA . LEU A 1 189 ? 10.603 8.103 -0.831 1.00 91.50 189 LEU A CA 1
ATOM 1353 C C . LEU A 1 189 ? 11.136 6.717 -0.456 1.00 91.50 189 LEU A C 1
ATOM 1355 O O . LEU A 1 189 ? 10.392 5.942 0.126 1.00 91.50 189 LEU A O 1
ATOM 1359 N N . ILE A 1 190 ? 12.411 6.424 -0.737 1.00 92.94 190 ILE A N 1
ATOM 1360 C CA . ILE A 1 190 ? 13.060 5.169 -0.309 1.00 92.94 190 ILE A CA 1
ATOM 1361 C C . ILE A 1 190 ? 13.033 5.051 1.221 1.00 92.94 190 ILE A C 1
ATOM 1363 O O . ILE A 1 190 ? 12.698 4.003 1.764 1.00 92.94 190 ILE A O 1
ATOM 1367 N N . GLU A 1 191 ? 13.364 6.137 1.922 1.00 95.38 191 GLU A N 1
ATOM 1368 C CA . GLU A 1 191 ? 13.358 6.172 3.387 1.00 95.38 191 GLU A CA 1
ATOM 1369 C C . GLU A 1 191 ? 11.941 6.016 3.956 1.00 95.38 191 GLU A C 1
ATOM 1371 O O . GLU A 1 191 ? 11.744 5.234 4.888 1.00 95.38 191 GLU A O 1
ATOM 1376 N N . LEU A 1 192 ? 10.945 6.700 3.376 1.00 94.88 192 LEU A N 1
ATOM 1377 C CA . LEU A 1 192 ? 9.546 6.518 3.765 1.00 94.88 192 LEU A CA 1
ATOM 1378 C C . LEU A 1 192 ? 9.104 5.068 3.558 1.00 94.88 192 LEU A C 1
ATOM 1380 O O . LEU A 1 192 ? 8.455 4.490 4.425 1.00 94.88 192 LEU A O 1
ATOM 1384 N N . ASP A 1 193 ? 9.433 4.469 2.420 1.00 93.81 193 ASP A N 1
ATOM 1385 C CA . ASP A 1 193 ? 8.902 3.156 2.087 1.00 93.81 193 ASP A CA 1
ATOM 1386 C C . ASP A 1 193 ? 9.553 2.012 2.873 1.00 93.81 193 ASP A C 1
ATOM 1388 O O . ASP A 1 193 ? 8.854 1.066 3.236 1.00 93.81 193 ASP A O 1
ATOM 1392 N N . ALA A 1 194 ? 10.795 2.191 3.331 1.00 95.38 194 ALA A N 1
ATOM 1393 C CA . ALA A 1 194 ? 11.385 1.357 4.375 1.00 95.38 194 ALA A CA 1
ATOM 1394 C C . ALA A 1 194 ? 10.615 1.452 5.708 1.00 95.38 194 ALA A C 1
ATOM 1396 O O . ALA A 1 194 ? 10.371 0.430 6.355 1.00 95.38 194 ALA A O 1
ATOM 1397 N N . LYS A 1 195 ? 10.181 2.655 6.119 1.00 96.31 195 LYS A N 1
ATOM 1398 C CA . LYS A 1 195 ? 9.354 2.834 7.329 1.00 96.31 195 LYS A CA 1
ATOM 1399 C C . LYS A 1 195 ? 7.976 2.186 7.174 1.00 96.31 195 LYS A C 1
ATOM 1401 O O . LYS A 1 195 ? 7.524 1.506 8.094 1.00 96.31 195 LYS A O 1
ATOM 1406 N N . MET A 1 196 ? 7.334 2.351 6.014 1.00 95.19 196 MET A N 1
ATOM 1407 C CA . MET A 1 196 ? 6.056 1.698 5.707 1.00 95.19 196 MET A CA 1
ATOM 1408 C C . MET A 1 196 ? 6.195 0.174 5.730 1.00 95.19 196 MET A C 1
ATOM 1410 O O . MET A 1 196 ? 5.385 -0.498 6.362 1.00 95.19 196 MET A O 1
ATOM 1414 N N . ALA A 1 197 ? 7.240 -0.374 5.102 1.00 94.31 197 ALA A N 1
ATOM 1415 C CA . ALA A 1 197 ? 7.507 -1.810 5.089 1.00 94.31 197 ALA A CA 1
ATOM 1416 C C . ALA A 1 197 ? 7.704 -2.367 6.507 1.00 94.31 197 ALA A C 1
ATOM 1418 O O . ALA A 1 197 ? 7.123 -3.396 6.841 1.00 94.31 197 ALA A O 1
ATOM 1419 N N . ALA A 1 198 ? 8.448 -1.664 7.367 1.00 95.38 198 ALA A N 1
ATOM 1420 C CA . ALA A 1 198 ? 8.623 -2.057 8.764 1.00 95.38 198 ALA A CA 1
ATOM 1421 C C . ALA A 1 198 ? 7.297 -2.053 9.548 1.00 95.38 198 ALA A C 1
ATOM 1423 O O . ALA A 1 198 ? 7.018 -2.993 10.290 1.00 95.38 198 ALA A O 1
ATOM 1424 N N . ALA A 1 199 ? 6.459 -1.028 9.361 1.00 94.88 199 ALA A N 1
ATOM 1425 C CA . ALA A 1 199 ? 5.150 -0.947 10.010 1.00 94.88 199 ALA A CA 1
ATOM 1426 C C . ALA A 1 199 ? 4.187 -2.043 9.521 1.00 94.88 199 ALA A C 1
ATOM 1428 O O . ALA A 1 199 ? 3.499 -2.664 10.329 1.00 94.88 199 ALA A O 1
ATOM 1429 N N . ILE A 1 200 ? 4.178 -2.320 8.214 1.00 94.69 200 ILE A N 1
ATOM 1430 C CA . ILE A 1 200 ? 3.396 -3.405 7.611 1.00 94.69 200 ILE A CA 1
ATOM 1431 C C . ILE A 1 200 ? 3.868 -4.755 8.149 1.00 94.69 200 ILE A C 1
ATOM 1433 O O . ILE A 1 200 ? 3.040 -5.544 8.591 1.00 94.69 200 ILE A O 1
ATOM 1437 N N . ALA A 1 201 ? 5.177 -5.012 8.183 1.00 94.94 201 ALA A N 1
ATOM 1438 C CA . ALA A 1 201 ? 5.738 -6.260 8.698 1.00 94.94 201 ALA A CA 1
ATOM 1439 C C . ALA A 1 201 ? 5.423 -6.494 10.187 1.00 94.94 201 ALA A C 1
ATOM 1441 O O . ALA A 1 201 ? 5.303 -7.639 10.614 1.00 94.94 201 ALA A O 1
ATOM 1442 N N . ALA A 1 202 ? 5.268 -5.422 10.972 1.00 95.00 202 ALA A N 1
ATOM 1443 C CA . ALA A 1 202 ? 4.862 -5.495 12.374 1.00 95.00 202 ALA A CA 1
ATOM 1444 C C . ALA A 1 202 ? 3.344 -5.690 12.575 1.00 95.00 202 ALA A C 1
ATOM 1446 O O . ALA A 1 202 ? 2.913 -6.009 13.684 1.00 95.00 202 ALA A O 1
ATOM 1447 N N . SER A 1 203 ? 2.530 -5.495 11.533 1.00 95.56 203 SER A N 1
ATOM 1448 C CA . SER A 1 203 ? 1.077 -5.681 11.593 1.00 95.56 203 SER A CA 1
ATOM 1449 C C . SER A 1 203 ? 0.683 -7.161 11.501 1.00 95.56 203 SER A C 1
ATOM 1451 O O . SER A 1 203 ? 1.413 -8.001 10.976 1.00 95.56 203 SER A O 1
ATOM 1453 N N . GLN A 1 204 ? -0.516 -7.502 11.977 1.00 96.38 204 GLN A N 1
ATOM 1454 C CA . GLN A 1 204 ? -1.057 -8.866 11.889 1.00 96.38 204 GLN A CA 1
ATOM 1455 C C . GLN A 1 204 ? -1.474 -9.247 10.460 1.00 96.38 204 GLN A C 1
ATOM 1457 O O . GLN A 1 204 ? -1.714 -10.418 10.161 1.00 96.38 204 GLN A O 1
ATOM 1462 N N . GLY A 1 205 ? -1.588 -8.258 9.578 1.00 96.56 205 GLY A N 1
ATOM 1463 C CA . GLY A 1 205 ? -1.964 -8.426 8.189 1.00 96.56 205 GLY A CA 1
ATOM 1464 C C . GLY A 1 205 ? -2.331 -7.097 7.554 1.00 96.56 205 GLY A C 1
ATOM 1465 O O . GLY A 1 205 ? -2.295 -6.044 8.194 1.00 96.56 205 GLY A O 1
ATOM 1466 N N . ILE A 1 206 ? -2.711 -7.160 6.286 1.00 96.50 206 ILE A N 1
ATOM 1467 C CA . ILE A 1 206 ? -3.033 -5.986 5.489 1.00 96.50 206 ILE A CA 1
ATOM 1468 C C . ILE A 1 206 ? -4.405 -6.108 4.843 1.00 96.50 206 ILE A C 1
ATOM 1470 O O . ILE A 1 206 ? -4.781 -7.153 4.318 1.00 96.50 206 ILE A O 1
ATOM 1474 N N . ILE A 1 207 ? -5.156 -5.017 4.857 1.00 96.25 207 ILE A N 1
ATOM 1475 C CA . ILE A 1 207 ? -6.380 -4.864 4.080 1.00 96.25 207 ILE A CA 1
ATOM 1476 C C . ILE A 1 207 ? -6.007 -4.215 2.753 1.00 96.25 207 ILE A C 1
ATOM 1478 O O . ILE A 1 207 ? -5.392 -3.150 2.735 1.00 96.25 207 ILE A O 1
ATOM 1482 N N . MET A 1 208 ? -6.418 -4.838 1.651 1.00 95.19 208 MET A N 1
ATOM 1483 C CA . MET A 1 208 ? -6.250 -4.297 0.305 1.00 95.19 208 MET A CA 1
ATOM 1484 C C . MET A 1 208 ? -7.611 -3.976 -0.304 1.00 95.19 208 MET A C 1
ATOM 1486 O O . MET A 1 208 ? -8.533 -4.799 -0.284 1.00 95.19 208 MET A O 1
ATOM 1490 N N . ASN A 1 209 ? -7.731 -2.794 -0.904 1.00 94.12 209 ASN A N 1
ATOM 1491 C CA . ASN A 1 209 ? -8.917 -2.416 -1.669 1.00 94.12 209 ASN A CA 1
ATOM 1492 C C . ASN A 1 209 ? -8.888 -3.027 -3.085 1.00 94.12 209 ASN A C 1
ATOM 1494 O O . ASN A 1 209 ? -8.784 -2.326 -4.087 1.00 94.12 209 ASN A O 1
ATOM 1498 N N . THR A 1 210 ? -8.965 -4.354 -3.151 1.00 94.19 210 THR A N 1
ATOM 1499 C CA . THR A 1 210 ? -8.993 -5.155 -4.383 1.00 94.19 210 THR A CA 1
ATOM 1500 C C . THR A 1 210 ? -9.857 -6.405 -4.182 1.00 94.19 210 THR A C 1
ATOM 1502 O O . THR A 1 210 ? -10.324 -6.649 -3.069 1.00 94.19 210 THR A O 1
ATOM 1505 N N . PHE A 1 211 ? -10.078 -7.201 -5.227 1.00 94.44 211 PHE A N 1
ATOM 1506 C CA . PHE A 1 211 ? -10.833 -8.458 -5.169 1.00 94.44 211 PHE A CA 1
ATOM 1507 C C . PHE A 1 211 ? -10.133 -9.575 -5.951 1.00 94.44 211 PHE A C 1
ATOM 1509 O O . PHE A 1 211 ? -9.311 -9.322 -6.834 1.00 94.44 211 PHE A O 1
ATOM 1516 N N . TYR A 1 212 ? -10.456 -10.826 -5.610 1.00 95.38 212 TYR A N 1
ATOM 1517 C CA . TYR A 1 212 ? -9.749 -12.008 -6.115 1.00 95.38 212 TYR A CA 1
ATOM 1518 C C . TYR A 1 212 ? -9.800 -12.159 -7.636 1.00 95.38 212 TYR A C 1
ATOM 1520 O O . TYR A 1 212 ? -8.768 -12.443 -8.237 1.00 95.38 212 TYR A O 1
ATOM 1528 N N . ASP A 1 213 ? -10.947 -11.924 -8.270 1.00 96.12 213 ASP A N 1
ATOM 1529 C CA . ASP A 1 213 ? -11.053 -12.078 -9.727 1.00 96.12 213 ASP A CA 1
ATOM 1530 C C . ASP A 1 213 ? -10.182 -11.064 -10.493 1.00 96.12 213 ASP A C 1
ATOM 1532 O O . ASP A 1 213 ? -9.803 -11.323 -11.633 1.00 96.12 213 ASP A O 1
ATOM 1536 N N . LEU A 1 214 ? -9.825 -9.930 -9.871 1.00 95.75 214 LEU A N 1
ATOM 1537 C CA . LEU A 1 214 ? -8.956 -8.916 -10.473 1.00 95.75 214 LEU A CA 1
ATOM 1538 C C . LEU A 1 214 ? -7.468 -9.199 -10.238 1.00 95.75 214 LEU A C 1
ATOM 1540 O O . LEU A 1 214 ? -6.675 -9.137 -11.174 1.00 95.75 214 LEU A O 1
ATOM 1544 N N . GLU A 1 215 ? -7.072 -9.483 -8.993 1.00 97.00 215 GLU A N 1
ATOM 1545 C CA . GLU A 1 215 ? -5.653 -9.546 -8.602 1.00 97.00 215 GLU A CA 1
ATOM 1546 C C . GLU A 1 215 ? -5.269 -10.810 -7.813 1.00 97.00 215 GLU A C 1
ATOM 1548 O O . GLU A 1 215 ? -4.225 -10.846 -7.160 1.00 97.00 215 GLU A O 1
ATOM 1553 N N . GLY A 1 216 ? -6.075 -11.874 -7.876 1.00 97.00 216 GLY A N 1
ATOM 1554 C CA . GLY A 1 216 ? -5.916 -13.079 -7.054 1.00 97.00 216 GLY A CA 1
ATOM 1555 C C . GLY A 1 216 ? -4.524 -13.709 -7.127 1.00 97.00 216 GLY A C 1
ATOM 1556 O O . GLY A 1 216 ? -3.950 -14.042 -6.094 1.00 97.00 216 GLY A O 1
ATOM 1557 N N . ARG A 1 217 ? -3.915 -13.769 -8.320 1.00 97.75 217 ARG A N 1
ATOM 1558 C CA . ARG A 1 217 ? -2.545 -14.293 -8.500 1.00 97.75 217 ARG A CA 1
ATOM 1559 C C . ARG A 1 217 ? -1.494 -13.506 -7.707 1.00 97.75 217 ARG A C 1
ATOM 1561 O O . ARG A 1 217 ? -0.567 -14.103 -7.163 1.00 97.75 217 ARG A O 1
ATOM 1568 N N . TYR A 1 218 ? -1.644 -12.184 -7.620 1.00 97.81 218 TYR A N 1
ATOM 1569 C CA . TYR A 1 218 ? -0.729 -11.312 -6.879 1.00 97.81 218 TYR A CA 1
ATOM 1570 C C . TYR A 1 218 ? -0.977 -11.397 -5.373 1.00 97.81 218 TYR A C 1
ATOM 1572 O O . TYR A 1 218 ? -0.023 -11.496 -4.607 1.00 97.81 218 TYR A O 1
ATOM 1580 N N . VAL A 1 219 ? -2.246 -11.446 -4.952 1.00 97.69 219 VAL A N 1
ATOM 1581 C CA . VAL A 1 219 ? -2.629 -11.656 -3.545 1.00 97.69 219 VAL A CA 1
ATOM 1582 C C . VAL A 1 219 ? -2.088 -12.988 -3.024 1.00 97.69 219 VAL A C 1
ATOM 1584 O O . VAL A 1 219 ? -1.536 -13.060 -1.927 1.00 97.69 219 VAL A O 1
ATOM 1587 N N . GLU A 1 220 ? -2.210 -14.054 -3.810 1.00 98.12 220 GLU A N 1
ATOM 1588 C CA . GLU A 1 220 ? -1.671 -15.360 -3.448 1.00 98.12 220 GLU A CA 1
ATOM 1589 C C . GLU A 1 220 ? -0.144 -15.362 -3.354 1.00 98.12 220 GLU A C 1
ATOM 1591 O O . GLU A 1 220 ? 0.408 -15.913 -2.403 1.00 98.12 220 GLU A O 1
ATOM 1596 N N . HIS A 1 221 ? 0.546 -14.755 -4.323 1.00 97.88 221 HIS A N 1
ATOM 1597 C CA . HIS A 1 221 ? 2.000 -14.635 -4.280 1.00 97.88 221 HIS A CA 1
ATOM 1598 C C . HIS A 1 221 ? 2.458 -13.844 -3.049 1.00 97.88 221 HIS A C 1
ATOM 1600 O O . HIS A 1 221 ? 3.332 -14.314 -2.321 1.00 97.88 221 HIS A O 1
ATOM 1606 N N . TRP A 1 222 ? 1.811 -12.711 -2.759 1.00 96.81 222 TRP A N 1
ATOM 1607 C CA . TRP A 1 222 ? 2.061 -11.932 -1.549 1.00 96.81 222 TRP A CA 1
ATOM 1608 C C . TRP A 1 222 ? 1.924 -12.791 -0.289 1.00 96.81 222 TRP A C 1
ATOM 1610 O O . TRP A 1 222 ? 2.840 -12.846 0.528 1.00 96.81 222 TRP A O 1
ATOM 1620 N N . ASN A 1 223 ? 0.809 -13.511 -0.154 1.00 97.44 223 ASN A N 1
ATOM 1621 C CA . ASN A 1 223 ? 0.535 -14.348 1.013 1.00 97.44 223 ASN A CA 1
ATOM 1622 C C . ASN A 1 223 ? 1.514 -15.515 1.178 1.00 97.44 223 ASN A C 1
ATOM 1624 O O . ASN A 1 223 ? 1.742 -15.951 2.304 1.00 97.44 223 ASN A O 1
ATOM 1628 N N . ARG A 1 224 ? 2.070 -16.036 0.078 1.00 97.94 224 ARG A N 1
ATOM 1629 C CA . ARG A 1 224 ? 3.022 -17.154 0.105 1.00 97.94 224 ARG A CA 1
ATOM 1630 C C . ARG A 1 224 ? 4.469 -16.721 0.340 1.00 97.94 224 ARG A C 1
ATOM 1632 O O . ARG A 1 224 ? 5.214 -17.488 0.941 1.00 97.94 224 ARG A O 1
ATOM 1639 N N . HIS A 1 225 ? 4.872 -15.549 -0.153 1.00 96.38 225 HIS A N 1
ATOM 1640 C CA . HIS A 1 225 ? 6.295 -15.202 -0.274 1.00 96.38 225 HIS A CA 1
ATOM 1641 C C . HIS A 1 225 ? 6.700 -13.869 0.358 1.00 96.38 225 HIS A C 1
ATOM 1643 O O . HIS A 1 225 ? 7.890 -13.669 0.578 1.00 96.38 225 HIS A O 1
ATOM 1649 N N . ILE A 1 226 ? 5.753 -12.969 0.635 1.00 95.06 226 ILE A N 1
ATOM 1650 C CA . ILE A 1 226 ? 6.050 -11.607 1.103 1.00 95.06 226 ILE A CA 1
ATOM 1651 C C . ILE A 1 226 ? 5.519 -11.420 2.527 1.00 95.06 226 ILE A C 1
ATOM 1653 O O . ILE A 1 226 ? 6.294 -11.296 3.471 1.00 95.06 226 ILE A O 1
ATOM 1657 N N . GLY A 1 227 ? 4.199 -11.486 2.700 1.00 94.44 227 GLY A N 1
ATOM 1658 C CA . GLY A 1 227 ? 3.545 -11.297 3.992 1.00 94.44 227 GLY A CA 1
ATOM 1659 C C . GLY A 1 227 ? 3.581 -9.849 4.521 1.00 94.44 227 GLY A C 1
ATOM 1660 O O . GLY A 1 227 ? 4.256 -8.988 3.961 1.00 94.44 227 GLY A O 1
ATOM 1661 N N . PRO A 1 228 ? 2.827 -9.549 5.598 1.00 95.94 228 PRO A N 1
ATOM 1662 C CA . PRO A 1 228 ? 1.897 -10.430 6.319 1.00 95.94 228 PRO A CA 1
ATOM 1663 C C . PRO A 1 228 ? 0.606 -10.690 5.518 1.00 95.94 228 PRO A C 1
ATOM 1665 O O . PRO A 1 228 ? 0.454 -10.196 4.404 1.00 95.94 228 PRO A O 1
ATOM 1668 N N . ARG A 1 229 ? -0.332 -11.491 6.047 1.00 97.31 229 ARG A N 1
ATOM 1669 C CA . ARG A 1 229 ? -1.525 -11.927 5.293 1.00 97.31 229 ARG A CA 1
ATOM 1670 C C . ARG A 1 229 ? -2.326 -10.743 4.734 1.00 97.31 229 ARG A C 1
ATOM 1672 O O . ARG A 1 229 ? -2.744 -9.869 5.483 1.00 97.31 229 ARG A O 1
ATOM 1679 N N . ALA A 1 230 ? -2.605 -10.772 3.437 1.00 96.75 230 ALA A N 1
ATOM 1680 C CA . ALA A 1 230 ? -3.463 -9.839 2.729 1.00 96.75 230 ALA A CA 1
ATOM 1681 C C . ALA A 1 230 ? -4.925 -10.304 2.695 1.00 96.75 230 ALA A C 1
ATOM 1683 O O . ALA A 1 230 ? -5.228 -11.448 2.336 1.00 96.75 230 ALA A O 1
ATOM 1684 N N . TRP A 1 231 ? -5.829 -9.378 3.014 1.00 96.25 231 TRP A N 1
ATOM 1685 C CA . TRP A 1 231 ? -7.277 -9.506 2.897 1.00 96.25 231 TRP A CA 1
ATOM 1686 C C . TRP A 1 231 ? -7.796 -8.567 1.799 1.00 96.25 231 TRP A C 1
ATOM 1688 O O . TRP A 1 231 ? -7.912 -7.360 2.032 1.00 96.25 231 TRP A O 1
ATOM 1698 N N . PRO A 1 232 ? -8.114 -9.091 0.602 1.00 95.38 232 PRO A N 1
ATOM 1699 C CA . PRO A 1 232 ? -8.776 -8.309 -0.436 1.00 95.38 232 PRO A CA 1
ATOM 1700 C C . PRO A 1 232 ? -10.261 -8.139 -0.077 1.00 95.38 232 PRO A C 1
ATOM 1702 O O . PRO A 1 232 ? -11.012 -9.113 -0.049 1.00 95.38 232 PRO A O 1
ATOM 1705 N N . VAL A 1 233 ? -10.677 -6.911 0.244 1.00 93.88 233 VAL A N 1
ATOM 1706 C CA . VAL A 1 233 ? -12.054 -6.581 0.691 1.00 93.88 233 VAL A CA 1
ATOM 1707 C C . VAL A 1 233 ? -12.790 -5.635 -0.265 1.00 93.88 233 VAL A C 1
ATOM 1709 O O . VAL A 1 233 ? -13.852 -5.106 0.061 1.00 93.88 233 VAL A O 1
ATOM 1712 N N . GLY A 1 234 ? -12.187 -5.353 -1.416 1.00 92.38 234 GLY A N 1
ATOM 1713 C CA . GLY A 1 234 ? -12.680 -4.388 -2.382 1.00 92.38 234 GLY A CA 1
ATOM 1714 C C . GLY A 1 234 ? -13.702 -4.953 -3.381 1.00 92.38 234 GLY A C 1
ATOM 1715 O O . GLY A 1 234 ? -14.039 -6.135 -3.344 1.00 92.38 234 GLY A O 1
ATOM 1716 N N . PRO A 1 235 ? -14.170 -4.102 -4.312 1.00 92.19 235 PRO A N 1
ATOM 1717 C CA . PRO A 1 235 ? -13.901 -2.665 -4.351 1.00 92.19 235 PRO A CA 1
ATOM 1718 C C . PRO A 1 235 ? -14.757 -1.915 -3.313 1.00 92.19 235 PRO A C 1
ATOM 1720 O O . PRO A 1 235 ? -15.987 -1.935 -3.357 1.00 92.19 235 PRO A O 1
ATOM 1723 N N . LEU A 1 236 ? -14.108 -1.201 -2.387 1.00 90.31 236 LEU A N 1
ATOM 1724 C CA . LEU A 1 236 ? -14.760 -0.518 -1.260 1.00 90.31 236 LEU A CA 1
ATOM 1725 C C . LEU A 1 236 ? -15.733 0.584 -1.701 1.00 90.31 236 LEU A C 1
ATOM 1727 O O . LEU A 1 236 ? -16.645 0.935 -0.957 1.00 90.31 236 LEU A O 1
ATOM 1731 N N . CYS A 1 237 ? -15.607 1.095 -2.929 1.00 89.44 237 CYS A N 1
ATOM 1732 C CA . CYS A 1 237 ? -16.575 2.035 -3.496 1.00 89.44 237 CYS A CA 1
ATOM 1733 C C . CYS A 1 237 ? -17.979 1.425 -3.676 1.00 89.44 237 CYS A C 1
ATOM 1735 O O . CYS A 1 237 ? -18.961 2.167 -3.723 1.00 89.44 237 CYS A O 1
ATOM 1737 N N . LEU A 1 238 ? -18.094 0.093 -3.722 1.00 88.69 238 LEU A N 1
ATOM 1738 C CA . LEU A 1 238 ? -19.365 -0.632 -3.772 1.00 88.69 238 LEU A CA 1
ATOM 1739 C C . LEU A 1 238 ? -19.877 -1.041 -2.385 1.00 88.69 238 LEU A C 1
ATOM 1741 O O . LEU A 1 238 ? -20.992 -1.542 -2.277 1.00 88.69 238 LEU A O 1
ATOM 1745 N N . ALA A 1 239 ? -19.119 -0.789 -1.313 1.00 85.31 239 ALA A N 1
ATOM 1746 C CA . ALA A 1 239 ? -19.485 -1.179 0.050 1.00 85.31 239 ALA A CA 1
ATOM 1747 C C . ALA A 1 239 ? -20.650 -0.360 0.647 1.00 85.31 239 ALA A C 1
ATOM 1749 O O . ALA A 1 239 ? -20.983 -0.523 1.821 1.00 85.31 239 ALA A O 1
ATOM 1750 N N . ARG A 1 240 ? -21.294 0.522 -0.136 1.00 74.50 240 ARG A N 1
ATOM 1751 C CA . ARG A 1 240 ? -22.489 1.260 0.292 1.00 74.50 240 ARG A CA 1
ATOM 1752 C C . ARG A 1 240 ? -23.628 0.279 0.558 1.00 74.50 240 ARG A C 1
ATOM 1754 O O . ARG A 1 240 ? -24.238 -0.250 -0.366 1.00 74.50 240 ARG A O 1
ATOM 1761 N N . GLN A 1 241 ? -23.924 0.068 1.833 1.00 62.47 241 GLN A N 1
ATOM 1762 C CA . GLN A 1 241 ? -25.015 -0.792 2.260 1.00 62.47 241 GLN A CA 1
ATOM 1763 C C . GLN A 1 241 ? -26.372 -0.105 2.107 1.00 62.47 241 GLN A C 1
ATOM 1765 O O . GLN A 1 241 ? -26.569 1.061 2.446 1.00 62.47 241 GLN A O 1
ATOM 1770 N N . SER A 1 242 ? -27.324 -0.909 1.652 1.00 56.78 242 SER A N 1
ATOM 1771 C CA . SER A 1 242 ? -28.755 -0.837 1.910 1.00 56.78 242 SER A CA 1
ATOM 1772 C C . SER A 1 242 ? -29.054 -0.835 3.419 1.00 56.78 242 SER A C 1
ATOM 1774 O O . SER A 1 242 ? -29.496 -1.839 3.976 1.00 56.78 242 SER A O 1
ATOM 1776 N N . SER A 1 243 ? -28.799 0.280 4.100 1.00 50.53 243 SER A N 1
ATOM 1777 C CA . SER A 1 243 ? -29.196 0.495 5.492 1.00 50.53 243 SER A CA 1
ATOM 1778 C C . SER A 1 243 ? -29.925 1.829 5.617 1.00 50.53 243 SER A C 1
ATOM 1780 O O . SER A 1 243 ? -29.347 2.880 5.878 1.00 50.53 243 SER A O 1
ATOM 1782 N N . SER A 1 244 ? -31.250 1.768 5.493 1.00 50.53 244 SER A N 1
ATOM 1783 C CA . SER A 1 244 ? -32.201 2.838 5.823 1.00 50.53 244 SER A CA 1
ATOM 1784 C C . SER A 1 244 ? -32.216 3.207 7.323 1.00 50.53 244 SER A C 1
ATOM 1786 O O . SER A 1 244 ? -33.243 3.619 7.853 1.00 50.53 244 SER A O 1
ATOM 1788 N N . SER A 1 245 ? -31.108 3.009 8.041 1.00 51.12 245 SER A N 1
ATOM 1789 C CA . SER A 1 245 ? -30.972 3.234 9.483 1.00 51.12 245 SER A CA 1
ATOM 1790 C C . SER A 1 245 ? -29.715 4.018 9.881 1.00 51.12 245 SER A C 1
ATOM 1792 O O . SER A 1 245 ? -29.596 4.386 11.048 1.00 51.12 245 SER A O 1
ATOM 1794 N N . VAL A 1 246 ? -28.795 4.327 8.954 1.00 50.31 246 VAL A N 1
ATOM 1795 C CA . VAL A 1 246 ? -27.550 5.068 9.269 1.00 50.31 246 VAL A CA 1
ATOM 1796 C C . VAL A 1 246 ? -27.722 6.595 9.177 1.00 50.31 246 VAL A C 1
ATOM 1798 O O . VAL A 1 246 ? -26.955 7.341 9.789 1.00 50.31 246 VAL A O 1
ATOM 1801 N N . ASP A 1 247 ? -28.786 7.081 8.530 1.00 47.19 247 ASP A N 1
ATOM 1802 C CA . ASP A 1 247 ? -29.044 8.522 8.357 1.00 47.19 247 ASP A CA 1
ATOM 1803 C C . ASP A 1 247 ? -29.319 9.277 9.675 1.00 47.19 247 ASP A C 1
ATOM 1805 O O . ASP A 1 247 ? -29.149 10.493 9.740 1.00 47.19 247 ASP A O 1
ATOM 1809 N N . HIS A 1 248 ? -29.663 8.585 10.767 1.00 45.41 248 HIS A N 1
ATOM 1810 C CA . HIS A 1 248 ? -29.892 9.239 12.062 1.00 45.41 248 HIS A CA 1
ATOM 1811 C C . HIS A 1 248 ? -28.622 9.499 12.888 1.00 45.41 248 HIS A C 1
ATOM 1813 O O . HIS A 1 248 ? -28.671 10.319 13.804 1.00 45.41 248 HIS A O 1
ATOM 1819 N N . ALA A 1 249 ? -27.488 8.857 12.584 1.00 48.69 249 ALA A N 1
ATOM 1820 C CA . ALA A 1 249 ? -26.257 9.005 13.372 1.00 48.69 249 ALA A CA 1
ATOM 1821 C C . ALA A 1 249 ? -25.308 10.096 12.835 1.00 48.69 249 ALA A C 1
ATOM 1823 O O . ALA A 1 249 ? -24.547 10.685 13.601 1.00 48.69 249 ALA A O 1
ATOM 1824 N N . TYR A 1 250 ? -25.378 10.418 11.538 1.00 46.72 250 TYR A N 1
ATOM 1825 C CA . TYR A 1 250 ? -24.525 11.440 10.909 1.00 46.72 250 TYR A CA 1
ATOM 1826 C C . TYR A 1 250 ? -25.028 12.883 11.077 1.00 46.72 250 TYR A C 1
ATOM 1828 O O . TYR A 1 250 ? -24.285 13.825 10.806 1.00 46.72 250 TYR A O 1
ATOM 1836 N N . ALA A 1 251 ? -26.257 13.086 11.564 1.00 48.16 251 ALA A N 1
ATOM 1837 C CA . ALA A 1 251 ? -26.790 14.421 11.846 1.00 48.16 251 ALA A CA 1
ATOM 1838 C C . ALA A 1 251 ? -26.213 15.056 13.130 1.00 48.16 251 ALA A C 1
ATOM 1840 O O . ALA A 1 251 ? -26.354 16.260 13.345 1.00 48.16 251 ALA A O 1
ATOM 1841 N N . SER A 1 252 ? -25.535 14.281 13.980 1.00 49.97 252 SER A N 1
ATOM 1842 C CA . SER A 1 252 ? -24.829 14.795 15.155 1.00 49.97 252 SER A CA 1
ATOM 1843 C C . SER A 1 252 ? -23.332 14.886 14.875 1.00 49.97 252 SER A C 1
ATOM 1845 O O . SER A 1 252 ? -22.611 13.897 15.002 1.00 49.97 252 SER A O 1
ATOM 1847 N N . ARG A 1 253 ? -22.852 16.083 14.507 1.00 49.59 253 ARG A N 1
ATOM 1848 C CA . ARG A 1 253 ? -21.412 16.388 14.472 1.00 49.59 253 ARG A CA 1
ATOM 1849 C C . ARG A 1 253 ? -20.769 15.992 15.811 1.00 49.59 253 ARG A C 1
ATOM 1851 O O . ARG A 1 253 ? -21.274 16.416 16.854 1.00 49.59 253 ARG A O 1
ATOM 1858 N N . PRO A 1 254 ? -19.676 15.212 15.815 1.00 53.84 254 PRO A N 1
ATOM 1859 C CA . PRO A 1 254 ? -18.996 14.878 17.053 1.00 53.84 254 PRO A CA 1
ATOM 1860 C C . PRO A 1 254 ? -18.303 16.123 17.650 1.00 53.84 254 PRO A C 1
ATOM 1862 O O . PRO A 1 254 ? -17.887 17.010 16.901 1.00 53.84 254 PRO A O 1
ATOM 1865 N N . PRO A 1 255 ? -18.152 16.208 18.987 1.00 50.03 255 PRO A N 1
ATOM 1866 C CA . PRO A 1 255 ? -17.767 17.442 19.691 1.00 50.03 255 PRO A CA 1
ATOM 1867 C C . PRO A 1 255 ? -16.384 18.014 19.356 1.00 50.03 255 PRO A C 1
ATOM 1869 O O . PRO A 1 255 ? -16.094 19.144 19.726 1.00 50.03 255 PRO A O 1
ATOM 1872 N N . TRP A 1 256 ? -15.524 17.241 18.694 1.00 55.88 256 TRP A N 1
ATOM 1873 C CA . TRP A 1 256 ? -14.166 17.646 18.323 1.00 55.88 256 TRP A CA 1
ATOM 1874 C C . TRP A 1 256 ? -14.099 18.399 16.987 1.00 55.88 256 TRP A C 1
ATOM 1876 O O . TRP A 1 256 ? -13.027 18.836 16.585 1.00 55.88 256 TRP A O 1
ATOM 1886 N N . MET A 1 257 ? -15.231 18.539 16.292 1.00 43.53 257 MET A N 1
ATOM 1887 C CA . MET A 1 257 ? -15.329 19.185 14.983 1.00 43.53 257 MET A CA 1
ATOM 1888 C C . MET A 1 257 ? -15.977 20.584 15.088 1.00 43.53 257 MET A C 1
ATOM 1890 O O . MET A 1 257 ? -16.912 20.902 14.344 1.00 43.53 257 MET A O 1
ATOM 1894 N N . LEU A 1 258 ? -15.497 21.391 16.048 1.00 40.00 258 LEU A N 1
ATOM 1895 C CA . LEU A 1 258 ? -15.776 22.825 16.223 1.00 40.00 258 LEU A CA 1
ATOM 1896 C C . LEU A 1 258 ? -14.474 23.607 16.413 1.00 40.00 258 LEU A C 1
ATOM 1898 O O . LEU A 1 258 ? -13.689 23.210 17.301 1.00 40.00 258 LEU A O 1
#

pLDDT: mean 70.82, std 27.28, range [25.55, 98.12]

Solvent-accessible surface area (backbone atoms only — not comparable to full-atom values): 17052 Å² total; per-residue (Å²): 107,88,73,72,82,76,72,82,84,83,89,84,89,87,79,92,86,84,87,87,85,87,88,82,86,88,87,87,87,82,86,88,86,86,83,84,90,80,86,80,82,88,82,82,85,78,87,79,84,77,86,82,81,82,84,86,83,83,80,85,88,79,87,91,86,71,91,69,78,73,74,72,77,81,85,52,76,86,79,49,88,43,58,57,51,42,28,53,51,45,58,69,49,54,78,50,43,63,63,51,52,52,52,53,72,66,39,83,73,64,78,91,71,43,77,36,50,41,72,52,37,77,67,73,32,48,26,25,34,38,86,58,54,51,56,59,53,55,53,49,51,50,44,69,73,67,43,66,56,56,75,60,69,70,56,84,63,97,53,96,67,68,58,86,50,73,45,61,42,86,93,43,72,88,44,70,40,50,33,56,70,55,55,82,72,57,66,54,37,53,56,44,48,54,45,22,50,53,35,38,62,72,15,77,17,31,41,28,52,33,37,59,94,82,39,36,72,38,48,50,48,36,53,74,75,68,54,44,50,67,42,64,71,28,62,60,90,69,65,74,71,96,53,102,69,57,76,76,62,72,77,59,77,60,88,84,80,117

Nearest PDB structures (foldseek):
  7vel-assembly2_B  TM=7.758E-01  e=2.108E-06  Phytolacca americana
  7vek-assembly2_B  TM=7.741E-01  e=3.076E-06  Phytolacca americana
  7vej-assembly1_A  TM=7.463E-01  e=6.980E-06  Phytolacca americana
  6lzy-assembly1_A  TM=7.578E-01  e=1.085E-05  Phytolacca americana
  6lg0-assembly1_F  TM=6.509E-01  e=2.536E-04  Scutellaria baicalensis

Secondary structure (DSSP, 8-state):
-TTTTS-PPPP----------------------PPPPPPPPPPP-----PPPPPPPP--PPPPP-----------SGGG--SHHHHHHHHHHHTTHHHHHHHHHHH-SSPPS--EEETT-GGG--SEEEE-S-HHHHHHHHHHHHH-TTHHHHTS---S------EEEETTEEEEEEEGGGG-PPPHHHHHHHHHHHHHHHHSS-EEES--HHHHHHHHHHHHHHT-S-EEE---GGG-----TTSTTTTTS--TT--

Radius of gyration: 27.15 Å; Cα contacts (8 Å, |Δi|>4): 215; chains: 1; bounding box: 75×72×58 Å